Protein AF-A0A1Q7VX82-F1 (afdb_monomer)

Sequence (276 aa):
MFITALGFVLRGDPALYRRLLNSALVEFPVIGDRLRFGELQGNWTVLVVSIAISLWGARGVATAAMTAFNTVWNVPYAQRPGFGPALARSFGLLFTLGLTVIVTGTLSGIGGAGGLGVALRVGALLLSTAINVGLFLLAFRLAIARTIPTRCMVLASVISAVLWQVLLALGTLLVAHQVRHAQELYGIFGVVLGLLAWLQLQAQITVYAMEADVVRARHLWPRSVSPPPLTGADRKAYTGYVEAERRLPPDEQRVAVHFPSEAPGDPSDRTQESGG

Solvent-accessible surface area (backbone atoms only — not comparable to full-atom values): 16050 Å² total; per-residue (Å²): 104,70,73,59,50,51,58,57,65,52,70,79,41,78,71,58,53,56,57,50,49,70,65,53,57,78,78,49,80,85,59,63,81,80,67,76,69,90,71,82,71,82,51,63,65,61,54,51,50,51,50,52,52,50,53,52,54,52,46,50,54,39,52,50,50,25,49,51,50,30,55,70,64,42,52,31,55,49,75,55,71,56,74,66,68,44,49,57,28,30,52,51,31,52,51,40,54,52,47,50,51,52,54,51,51,52,51,58,58,54,72,67,61,82,82,69,55,70,68,58,47,52,50,52,50,52,51,51,51,51,50,45,30,50,47,42,39,49,33,51,58,47,42,37,70,93,87,62,65,72,79,52,44,47,61,27,15,47,52,43,40,52,49,52,52,54,49,53,52,50,52,55,51,46,52,69,68,51,56,79,78,49,61,87,85,45,50,66,65,51,51,53,52,49,51,51,53,50,53,51,53,53,51,52,52,46,50,51,32,42,47,52,26,44,38,62,70,68,52,47,62,71,60,54,93,61,72,79,68,77,34,76,23,40,54,52,51,56,46,38,53,59,54,20,70,36,66,51,51,89,88,78,51,87,83,85,81,84,76,83,83,73,76,96,74,69,75,76,68,72,71,70,79,81,76,126

Mean predicted aligned error: 15.09 Å

Foldseek 3Di:
DVVLVVVVVPVPDPPVVVVCCVPVCVPDVPCVPVPPPPDPPVPVVVVVVVVVVVVVVLLVVLLVLLVLLCVLLLPAQAQDDDDVLSSVLSVVLSVLVVVLCVLVVVLVVVLPPDDDDPVVSVVSVVVSLVVQLVSLLSNVCSSYGPPDDSVLCSQLSNQLSVVVVVLVVVVVVCCVPPQVPPCPPCNPVCVVVVVVVSVVVSSVSSSVSSSVSSCVVVVLDDADPDDPVGDPSNVVVVVSNQNNHDNHDPPPDDDDDDDDDDDPDDPPVVPPPPPD

Nearest PDB structures (foldseek):
  5d18-assembly1_A  TM=4.250E-01  e=1.861E+00  Mycobacterium tuberculosis
  6v1v-assembly1_A  TM=4.256E-01  e=6.320E+00  Bacillus thuringiensis

pLDDT: mean 70.34, std 13.95, range [35.84, 88.19]

Structure (mmCIF, N/CA/C/O backbone):
data_AF-A0A1Q7VX82-F1
#
_entry.id   AF-A0A1Q7VX82-F1
#
loop_
_atom_site.group_PDB
_atom_site.id
_atom_site.type_symbol
_atom_site.label_atom_id
_atom_site.label_alt_id
_atom_site.label_comp_id
_atom_site.label_asym_id
_atom_site.label_entity_id
_atom_site.label_seq_id
_atom_site.pdbx_PDB_ins_code
_atom_site.Cartn_x
_atom_site.Cartn_y
_atom_site.Cartn_z
_atom_site.occupancy
_atom_site.B_iso_or_equiv
_atom_site.auth_seq_id
_atom_site.auth_comp_id
_atom_site.auth_asym_id
_atom_site.auth_atom_id
_atom_site.pdbx_PDB_model_num
ATOM 1 N N . MET A 1 1 ? 10.593 -13.702 -17.880 1.00 47.88 1 MET A N 1
ATOM 2 C CA . MET A 1 1 ? 9.463 -13.161 -18.671 1.00 47.88 1 MET A CA 1
ATOM 3 C C . MET A 1 1 ? 9.882 -12.110 -19.683 1.00 47.88 1 MET A C 1
ATOM 5 O O . MET A 1 1 ? 9.574 -12.321 -20.841 1.00 47.88 1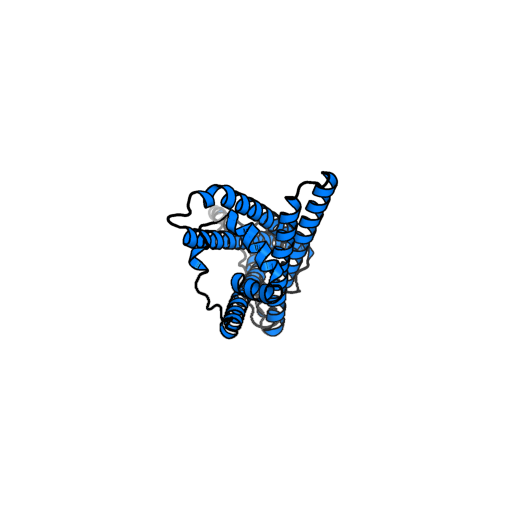 MET A O 1
ATOM 9 N N . PHE A 1 2 ? 10.586 -11.033 -19.310 1.00 35.84 2 PHE A N 1
ATOM 10 C CA . PHE A 1 2 ? 10.937 -9.957 -20.256 1.00 35.84 2 PHE A CA 1
ATOM 11 C C . PHE A 1 2 ? 11.767 -10.447 -21.458 1.00 35.84 2 PHE A C 1
ATOM 13 O O . PHE A 1 2 ? 11.397 -10.183 -22.589 1.00 35.84 2 PHE A O 1
ATOM 20 N N . ILE A 1 3 ? 12.801 -11.269 -21.235 1.00 49.78 3 ILE A N 1
ATOM 21 C CA . ILE A 1 3 ? 13.636 -11.862 -22.305 1.00 49.78 3 ILE A CA 1
ATOM 22 C C . ILE A 1 3 ? 12.820 -12.800 -23.217 1.00 49.78 3 ILE A C 1
ATOM 24 O O . ILE A 1 3 ? 12.994 -12.821 -24.431 1.00 49.78 3 ILE A O 1
ATOM 28 N N . THR A 1 4 ? 11.877 -13.544 -22.637 1.00 47.38 4 THR A N 1
ATOM 29 C CA . THR A 1 4 ? 11.020 -14.501 -23.353 1.00 47.38 4 THR A CA 1
ATOM 30 C C . THR A 1 4 ? 9.904 -13.805 -24.140 1.00 47.38 4 THR A C 1
ATOM 32 O O . THR A 1 4 ? 9.618 -14.192 -25.266 1.00 47.38 4 THR A O 1
ATOM 35 N N . ALA A 1 5 ? 9.302 -12.754 -23.574 1.00 50.25 5 ALA A N 1
ATOM 36 C CA . ALA A 1 5 ? 8.307 -11.910 -24.231 1.00 50.25 5 ALA A CA 1
ATOM 37 C C . ALA A 1 5 ? 8.944 -11.073 -25.349 1.00 50.25 5 ALA A C 1
ATOM 39 O O . ALA A 1 5 ? 8.378 -10.972 -26.433 1.00 50.25 5 ALA A O 1
ATOM 40 N N . LEU A 1 6 ? 10.160 -10.561 -25.125 1.00 47.41 6 LEU A N 1
ATOM 41 C CA . LEU A 1 6 ? 10.954 -9.872 -26.139 1.00 47.41 6 LEU A CA 1
ATOM 42 C C . LEU A 1 6 ? 11.291 -10.812 -27.305 1.00 47.41 6 LEU A C 1
ATOM 44 O O . LEU A 1 6 ? 11.123 -10.429 -28.456 1.00 47.41 6 LEU A O 1
ATOM 48 N N . GLY A 1 7 ? 11.650 -12.071 -27.025 1.00 47.56 7 GLY A N 1
ATOM 49 C CA . GLY A 1 7 ? 11.829 -13.103 -28.052 1.00 47.56 7 GLY A CA 1
ATOM 50 C C . GLY A 1 7 ? 10.546 -13.485 -28.806 1.00 47.56 7 GLY A C 1
ATOM 51 O O . GLY A 1 7 ? 10.623 -13.956 -29.937 1.00 47.56 7 GLY A O 1
ATOM 52 N N . PHE A 1 8 ? 9.367 -13.266 -28.214 1.00 51.69 8 PHE A N 1
ATOM 53 C CA . PHE A 1 8 ? 8.072 -13.560 -28.837 1.00 51.69 8 PHE A CA 1
ATOM 54 C C . PHE A 1 8 ? 7.571 -12.405 -29.717 1.00 51.69 8 PHE A C 1
ATOM 56 O O . PHE A 1 8 ? 7.078 -12.647 -30.813 1.00 51.69 8 PHE A O 1
ATOM 63 N N . VAL A 1 9 ? 7.760 -11.153 -29.285 1.00 51.84 9 VAL A N 1
ATOM 64 C CA . VAL A 1 9 ? 7.411 -9.948 -30.063 1.00 51.84 9 VAL A CA 1
ATOM 65 C C . VAL A 1 9 ? 8.353 -9.761 -31.259 1.00 51.84 9 VAL A C 1
ATOM 67 O O . VAL A 1 9 ? 7.912 -9.371 -32.335 1.00 51.84 9 VAL A O 1
ATOM 70 N N . LEU A 1 10 ? 9.635 -10.120 -31.125 1.00 48.16 10 LEU A N 1
ATOM 71 C CA . LEU A 1 10 ? 10.612 -10.031 -32.219 1.00 48.16 10 LEU A CA 1
ATOM 72 C C . LEU A 1 10 ? 10.486 -11.134 -33.283 1.00 48.16 10 LEU A C 1
ATOM 74 O O . LEU A 1 10 ? 11.132 -11.030 -34.324 1.00 48.16 10 LEU A O 1
ATOM 78 N N . ARG A 1 11 ? 9.660 -12.170 -33.074 1.00 48.62 11 ARG A N 1
ATOM 79 C CA . ARG A 1 11 ? 9.404 -13.195 -34.107 1.00 48.62 11 ARG A CA 1
ATOM 80 C C . ARG A 1 11 ? 8.635 -12.654 -35.319 1.00 48.62 11 ARG A C 1
ATOM 82 O O . ARG A 1 11 ? 8.629 -13.324 -36.345 1.00 48.62 11 ARG A O 1
ATOM 89 N N . GLY A 1 12 ? 8.008 -11.479 -35.206 1.00 51.09 12 GLY A N 1
ATOM 90 C CA . GLY A 1 12 ? 7.179 -10.890 -36.262 1.00 51.09 12 GLY A CA 1
ATOM 91 C C . GLY A 1 12 ? 7.912 -10.032 -37.302 1.00 51.09 12 GLY A C 1
ATOM 92 O O . GLY A 1 12 ? 7.390 -9.897 -38.400 1.00 51.09 12 GLY A O 1
ATOM 93 N N . ASP A 1 13 ? 9.104 -9.487 -37.007 1.00 46.50 13 ASP A N 1
ATOM 94 C CA . ASP A 1 13 ? 9.770 -8.505 -37.887 1.00 46.50 13 ASP A CA 1
ATOM 95 C C . ASP A 1 13 ? 11.309 -8.665 -37.944 1.00 46.50 13 ASP A C 1
ATOM 97 O O . ASP A 1 13 ? 12.053 -8.023 -37.189 1.00 46.50 13 ASP A O 1
ATOM 101 N N . PRO A 1 14 ? 11.847 -9.470 -38.883 1.00 53.97 14 PRO A N 1
ATOM 102 C CA . PRO A 1 14 ? 13.294 -9.673 -39.045 1.00 53.97 14 PRO A CA 1
ATOM 103 C C . PRO A 1 14 ? 14.074 -8.405 -39.460 1.00 53.97 14 PRO A C 1
ATOM 105 O O . PRO A 1 14 ? 15.304 -8.379 -39.365 1.00 53.97 14 PRO A O 1
ATOM 108 N N . ALA A 1 15 ? 13.389 -7.334 -39.882 1.00 49.84 15 ALA A N 1
ATOM 109 C CA . ALA A 1 15 ? 13.993 -6.042 -40.226 1.00 49.84 15 ALA A CA 1
ATOM 110 C C . ALA A 1 15 ? 14.287 -5.149 -38.998 1.00 49.84 15 ALA A C 1
ATOM 112 O O . ALA A 1 15 ? 15.289 -4.427 -38.994 1.00 49.84 15 ALA A O 1
ATOM 113 N N . LEU A 1 16 ? 13.476 -5.230 -37.934 1.00 50.66 16 LEU A N 1
ATOM 114 C CA . LEU A 1 16 ? 13.698 -4.500 -36.675 1.00 50.66 16 LEU A CA 1
ATOM 115 C C . LEU A 1 16 ? 14.860 -5.101 -35.869 1.00 50.66 16 LEU A C 1
ATOM 117 O O . LEU A 1 16 ? 15.640 -4.364 -35.266 1.00 50.66 16 LEU A O 1
ATOM 121 N N . TYR A 1 17 ? 15.048 -6.422 -35.950 1.00 48.06 17 TYR A N 1
ATOM 122 C CA . TYR A 1 17 ? 16.148 -7.138 -35.297 1.00 48.06 17 TYR A CA 1
ATOM 123 C C . TYR A 1 17 ? 17.533 -6.680 -35.786 1.00 48.06 17 TYR A C 1
ATOM 125 O O . TYR A 1 17 ? 18.423 -6.444 -34.973 1.00 48.06 17 TYR A O 1
ATOM 133 N N . ARG A 1 18 ? 17.712 -6.453 -37.098 1.00 48.94 18 ARG A N 1
ATOM 134 C CA . ARG A 1 18 ? 18.994 -5.966 -37.654 1.00 48.94 18 ARG A CA 1
ATOM 135 C C . ARG A 1 18 ? 19.308 -4.519 -37.268 1.00 48.94 18 ARG A C 1
ATOM 137 O O . ARG A 1 18 ? 20.473 -4.189 -37.068 1.00 48.94 18 ARG A O 1
ATOM 144 N N . ARG A 1 19 ? 18.288 -3.661 -37.133 1.00 50.72 19 ARG A N 1
ATOM 145 C CA . ARG A 1 19 ? 18.470 -2.262 -36.698 1.00 50.72 19 ARG A CA 1
ATOM 146 C C . ARG A 1 19 ? 18.778 -2.151 -35.203 1.00 50.72 19 ARG A C 1
ATOM 148 O O . ARG A 1 19 ? 19.588 -1.315 -34.823 1.00 50.72 19 ARG A O 1
ATOM 155 N N . LEU A 1 20 ? 18.200 -3.022 -34.375 1.00 49.19 20 LEU A N 1
ATOM 156 C CA . LEU A 1 20 ? 18.498 -3.096 -32.940 1.00 49.19 20 LEU A CA 1
ATOM 157 C C . LEU A 1 20 ? 19.866 -3.729 -32.653 1.00 49.19 20 LEU A C 1
ATOM 159 O O . LEU A 1 20 ? 20.589 -3.231 -31.794 1.00 49.19 20 LEU A O 1
ATOM 163 N N . LEU A 1 21 ? 20.259 -4.763 -33.403 1.00 51.47 21 LEU A N 1
ATOM 164 C CA . LEU A 1 21 ? 21.584 -5.373 -33.277 1.00 51.47 21 LEU A CA 1
ATOM 165 C C . LEU A 1 21 ? 22.701 -4.381 -33.627 1.00 51.47 21 LEU A C 1
ATOM 167 O O . LEU A 1 21 ? 23.612 -4.208 -32.829 1.00 51.47 21 LEU A O 1
ATOM 171 N N . ASN A 1 22 ? 22.608 -3.662 -34.749 1.00 48.00 22 ASN A N 1
ATOM 172 C CA . ASN A 1 22 ? 23.666 -2.722 -35.141 1.00 48.00 22 ASN A CA 1
ATOM 173 C C . ASN A 1 22 ? 23.768 -1.478 -34.241 1.00 48.00 22 ASN A C 1
ATOM 175 O O . ASN A 1 22 ? 24.826 -0.861 -34.206 1.00 48.00 22 ASN A O 1
ATOM 179 N N . SER A 1 23 ? 22.703 -1.107 -33.519 1.00 44.62 23 SER A N 1
ATOM 180 C CA . SER A 1 23 ? 22.693 0.106 -32.687 1.00 44.62 23 SER A CA 1
ATOM 181 C C . SER A 1 23 ? 22.981 -0.155 -31.205 1.00 44.62 23 SER A C 1
ATOM 183 O O . SER A 1 23 ? 23.480 0.740 -30.536 1.00 44.62 23 SER A O 1
ATOM 185 N N . ALA A 1 24 ? 22.689 -1.353 -30.681 1.00 44.81 24 ALA A N 1
ATOM 186 C CA . ALA A 1 24 ? 22.916 -1.690 -29.270 1.00 44.81 24 ALA A CA 1
ATOM 187 C C . ALA A 1 24 ? 24.214 -2.484 -29.022 1.00 44.81 24 ALA A C 1
ATOM 189 O O . ALA A 1 24 ? 24.750 -2.441 -27.916 1.00 44.81 24 ALA A O 1
ATOM 190 N N . LEU A 1 25 ? 24.750 -3.190 -30.030 1.00 41.66 25 LEU A N 1
ATOM 191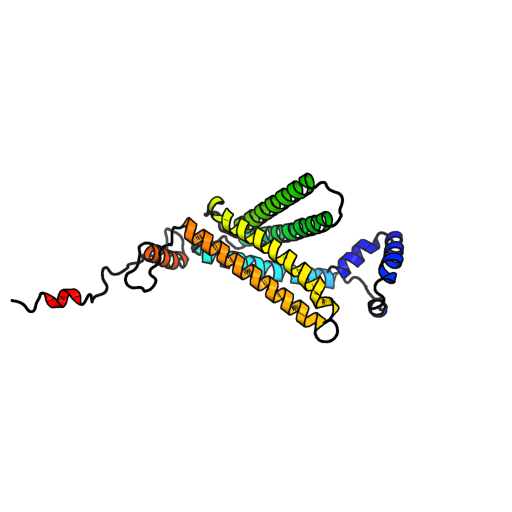 C CA . LEU A 1 25 ? 25.992 -3.972 -29.885 1.00 41.66 25 LEU A CA 1
ATOM 192 C C . LEU A 1 25 ? 27.276 -3.135 -29.948 1.00 41.66 25 LEU A C 1
ATOM 194 O O . LEU A 1 25 ? 28.338 -3.658 -29.625 1.00 41.66 25 LEU A O 1
ATOM 198 N N . VAL A 1 26 ? 27.199 -1.854 -30.317 1.00 49.41 26 VAL A N 1
ATOM 199 C CA . VAL A 1 26 ? 28.363 -0.950 -30.290 1.00 49.41 26 VAL A CA 1
ATOM 200 C C . VAL A 1 26 ? 28.659 -0.455 -28.864 1.00 49.41 26 VAL A C 1
ATOM 202 O O . VAL A 1 26 ? 29.800 -0.124 -28.564 1.00 49.41 26 VAL A O 1
ATOM 205 N N . GLU A 1 27 ? 27.675 -0.473 -27.957 1.00 47.69 27 GLU A N 1
ATOM 206 C CA . GLU A 1 27 ? 27.795 0.181 -26.643 1.00 47.69 27 GLU A CA 1
ATOM 207 C C . GLU A 1 27 ? 28.030 -0.789 -25.465 1.00 47.69 27 GLU A C 1
ATOM 209 O O . GLU A 1 27 ? 28.520 -0.371 -24.420 1.00 47.69 27 GLU A O 1
ATOM 214 N N . PHE A 1 28 ? 27.751 -2.095 -25.608 1.00 40.91 28 PHE A N 1
ATOM 215 C CA . PHE A 1 28 ? 27.927 -3.073 -24.516 1.00 40.91 28 PHE A CA 1
ATOM 216 C C . PHE A 1 28 ? 28.510 -4.431 -24.974 1.00 40.91 28 PHE A C 1
ATOM 218 O O . PHE A 1 28 ? 27.786 -5.427 -25.067 1.00 40.91 28 PHE A O 1
ATOM 225 N N . PRO A 1 29 ? 29.838 -4.525 -25.192 1.00 43.09 29 PRO A N 1
ATOM 226 C CA . PRO A 1 29 ? 30.526 -5.748 -25.633 1.00 43.09 29 PRO A CA 1
ATOM 227 C C . PRO A 1 29 ? 30.645 -6.877 -24.582 1.00 43.09 29 PRO A C 1
ATOM 229 O O . PRO A 1 29 ? 31.218 -7.919 -24.879 1.00 43.09 29 PRO A O 1
ATOM 232 N N . VAL A 1 30 ? 30.085 -6.735 -23.373 1.00 47.94 30 VAL A N 1
ATOM 233 C CA . VAL A 1 30 ? 30.213 -7.739 -22.285 1.00 47.94 30 VAL A CA 1
ATOM 234 C C . VAL A 1 30 ? 29.065 -8.772 -22.264 1.00 47.94 30 VAL A C 1
ATOM 236 O O . VAL A 1 30 ? 29.139 -9.781 -21.566 1.00 47.94 30 VAL A O 1
ATOM 239 N N . ILE A 1 31 ? 28.007 -8.585 -23.063 1.00 45.91 31 ILE A N 1
ATOM 240 C CA . ILE A 1 31 ? 26.825 -9.481 -23.076 1.00 45.91 31 ILE A CA 1
ATOM 241 C C . ILE A 1 31 ? 26.830 -10.445 -24.289 1.00 45.91 31 ILE A C 1
ATOM 243 O O . ILE A 1 31 ? 26.033 -11.384 -24.347 1.00 45.91 31 ILE A O 1
ATOM 247 N N . GLY A 1 32 ? 27.762 -10.277 -25.236 1.00 45.69 32 GLY A N 1
ATOM 248 C CA . GLY A 1 32 ? 27.792 -11.014 -26.509 1.00 45.69 32 GLY A CA 1
ATOM 249 C C . GLY A 1 32 ? 27.983 -12.532 -26.389 1.00 45.69 32 GLY A C 1
ATOM 250 O O . GLY A 1 32 ? 27.344 -13.289 -27.120 1.00 45.69 32 GLY A O 1
ATOM 251 N N . ASP A 1 33 ? 28.782 -13.006 -25.429 1.00 47.06 33 ASP A N 1
ATOM 252 C CA . ASP A 1 33 ? 29.132 -14.435 -25.350 1.00 47.06 33 ASP A CA 1
ATOM 253 C C . ASP A 1 33 ? 28.094 -15.313 -24.634 1.00 47.06 33 ASP A C 1
ATOM 255 O O . ASP A 1 33 ? 28.136 -16.538 -24.735 1.00 47.06 33 ASP A O 1
ATOM 259 N N . ARG A 1 34 ? 27.093 -14.722 -23.967 1.00 42.69 34 ARG A N 1
ATOM 260 C CA . ARG A 1 34 ? 25.995 -15.477 -23.326 1.00 42.69 34 ARG A CA 1
ATOM 261 C C . ARG A 1 34 ? 24.817 -15.753 -24.271 1.00 42.69 34 ARG A C 1
ATOM 263 O O . ARG A 1 34 ? 23.924 -16.515 -23.915 1.00 42.69 34 ARG A O 1
ATOM 270 N N . LEU A 1 35 ? 24.811 -15.153 -25.464 1.00 46.34 35 LEU A N 1
ATOM 271 C CA . LEU A 1 35 ? 23.733 -15.259 -26.459 1.00 46.34 35 LEU A CA 1
ATOM 272 C C . LEU A 1 35 ? 24.012 -16.297 -27.563 1.00 46.34 35 LEU A C 1
ATOM 274 O O . LEU A 1 35 ? 23.165 -16.509 -28.427 1.00 46.34 35 LEU A O 1
ATOM 278 N N . ARG A 1 36 ? 25.170 -16.976 -27.535 1.00 43.03 36 ARG A N 1
ATOM 279 C CA . ARG A 1 36 ? 25.590 -17.964 -28.553 1.00 43.03 36 ARG A CA 1
ATOM 280 C C . ARG A 1 36 ? 25.080 -19.394 -28.322 1.00 43.03 36 ARG A C 1
ATOM 282 O O . ARG A 1 36 ? 25.551 -20.311 -28.985 1.00 43.03 36 ARG A O 1
ATOM 289 N N . PHE A 1 37 ? 24.082 -19.595 -27.461 1.00 45.91 37 PHE A N 1
ATOM 290 C CA . PHE A 1 37 ? 23.370 -20.875 -27.363 1.00 45.91 37 PHE A CA 1
ATOM 291 C C . PHE A 1 37 ? 21.995 -20.760 -28.024 1.00 45.91 37 PHE A C 1
ATOM 293 O O . PHE A 1 37 ? 21.002 -20.346 -27.425 1.00 45.91 37 PHE A O 1
ATOM 300 N N . GLY A 1 38 ? 21.976 -21.095 -29.313 1.00 45.03 38 GLY A N 1
ATOM 301 C CA . GLY A 1 38 ? 20.796 -21.160 -30.164 1.00 45.03 38 GLY A CA 1
ATOM 302 C C . GLY A 1 38 ? 19.894 -22.353 -29.859 1.00 45.03 38 GLY A C 1
ATOM 303 O O . GLY A 1 38 ? 19.731 -23.209 -30.712 1.00 45.03 38 GLY A O 1
ATOM 304 N N . GLU A 1 39 ? 19.258 -22.365 -28.687 1.00 43.12 39 GLU A N 1
ATOM 305 C CA . GLU A 1 39 ? 18.118 -23.240 -28.367 1.00 43.12 39 GLU A CA 1
ATOM 306 C C . GLU A 1 39 ? 17.102 -22.508 -27.470 1.00 43.12 39 GLU A C 1
ATOM 308 O O . GLU A 1 39 ? 16.635 -22.991 -26.444 1.00 43.12 39 GLU A O 1
ATOM 313 N N . LEU A 1 40 ? 16.680 -21.310 -27.881 1.00 46.28 40 LEU A N 1
ATOM 314 C CA . LEU A 1 40 ? 15.423 -20.723 -27.402 1.00 46.28 40 LEU A CA 1
ATOM 315 C C . LEU A 1 40 ? 14.248 -21.336 -28.182 1.00 46.28 40 LEU A C 1
ATOM 317 O O . LEU A 1 40 ? 13.478 -20.643 -28.855 1.00 46.28 40 LEU A O 1
ATOM 321 N N . GLN A 1 41 ? 14.091 -22.660 -28.084 1.00 48.62 41 GLN A N 1
ATOM 322 C CA . GLN A 1 41 ? 12.787 -23.278 -28.292 1.00 48.62 41 GLN A CA 1
ATOM 323 C C . GLN A 1 41 ? 11.884 -22.719 -27.192 1.00 48.62 41 GLN A C 1
ATOM 325 O O . GLN A 1 41 ? 12.000 -23.080 -26.025 1.00 48.62 41 GLN A O 1
ATOM 330 N N . GLY A 1 42 ? 11.054 -21.736 -27.545 1.00 54.84 42 GLY A N 1
ATOM 331 C CA . GLY A 1 42 ? 10.087 -21.116 -26.643 1.00 54.84 42 GLY A CA 1
ATOM 332 C C . GLY A 1 42 ? 9.119 -22.167 -26.112 1.00 54.84 42 GLY A C 1
ATOM 333 O O . GLY A 1 42 ? 8.072 -22.408 -26.706 1.00 54.84 42 GLY A O 1
ATOM 334 N N . ASN A 1 43 ? 9.503 -22.816 -25.018 1.00 66.38 43 ASN A N 1
ATOM 335 C CA . ASN A 1 43 ? 8.741 -23.871 -24.392 1.00 66.38 43 ASN A CA 1
ATOM 336 C C . ASN A 1 43 ? 7.514 -23.237 -23.726 1.00 66.38 43 ASN A C 1
ATOM 338 O O . ASN A 1 43 ? 7.626 -22.570 -22.695 1.00 66.38 43 ASN A O 1
ATOM 342 N N . TRP A 1 44 ? 6.341 -23.429 -24.337 1.00 69.25 44 TRP A N 1
ATOM 343 C CA . TRP A 1 44 ? 5.048 -22.968 -23.821 1.00 69.25 44 TRP A CA 1
ATOM 344 C C . TRP A 1 44 ? 4.847 -23.372 -22.356 1.00 69.25 44 TRP A C 1
ATOM 346 O O . TRP A 1 44 ? 4.311 -22.592 -21.574 1.00 69.25 44 TRP A O 1
ATOM 356 N N . THR A 1 45 ? 5.371 -24.532 -21.944 1.00 72.38 45 THR A N 1
ATOM 357 C CA . THR A 1 45 ? 5.293 -24.977 -20.547 1.00 72.38 45 THR A CA 1
ATOM 358 C C . THR A 1 45 ? 6.067 -24.060 -19.600 1.00 72.38 45 THR A C 1
ATOM 360 O O . THR A 1 45 ? 5.540 -23.707 -18.552 1.00 72.38 45 THR A O 1
ATOM 363 N N . VAL A 1 46 ? 7.250 -23.565 -19.980 1.00 78.06 46 VAL A N 1
ATOM 364 C CA . VAL A 1 46 ? 8.028 -22.614 -19.164 1.00 78.06 46 VAL A CA 1
ATOM 365 C C . VAL A 1 46 ? 7.299 -21.276 -19.046 1.00 78.06 46 VAL A C 1
ATOM 367 O O . VAL A 1 46 ? 7.291 -20.676 -17.969 1.00 78.06 46 VAL A O 1
ATOM 370 N N . LEU A 1 47 ? 6.646 -20.818 -20.120 1.00 76.44 47 LEU A N 1
ATOM 371 C CA . LEU A 1 47 ? 5.830 -19.603 -20.092 1.00 76.44 47 LEU A CA 1
ATOM 372 C C . LEU A 1 47 ? 4.628 -19.775 -19.155 1.00 76.44 47 LEU A C 1
ATOM 374 O O . LEU A 1 47 ? 4.443 -18.955 -18.258 1.00 76.44 47 LEU A O 1
ATOM 378 N N . VAL A 1 48 ? 3.857 -20.853 -19.316 1.00 81.81 48 VAL A N 1
ATOM 379 C CA . VAL A 1 48 ? 2.679 -21.152 -18.488 1.00 81.81 48 VAL A CA 1
ATOM 380 C C . VAL A 1 48 ? 3.062 -21.325 -17.020 1.00 81.81 48 VAL A C 1
ATOM 382 O O . VAL A 1 48 ? 2.422 -20.733 -16.156 1.00 81.81 48 VAL A O 1
ATOM 385 N N . VAL A 1 49 ? 4.133 -22.064 -16.724 1.00 82.19 49 VAL A N 1
ATOM 386 C CA . VAL A 1 49 ? 4.620 -22.272 -15.352 1.00 82.19 49 VAL A CA 1
ATOM 387 C C . VAL A 1 49 ? 5.092 -20.955 -14.737 1.00 82.19 49 VAL A C 1
ATOM 389 O O . VAL A 1 49 ? 4.732 -20.648 -13.603 1.00 82.19 49 VAL A O 1
ATOM 392 N N . SER A 1 50 ? 5.816 -20.118 -15.486 1.00 75.56 50 SER A N 1
ATOM 393 C CA . SER A 1 50 ? 6.235 -18.794 -15.002 1.00 75.56 50 SER A CA 1
ATOM 394 C C . SER A 1 50 ? 5.043 -17.870 -14.743 1.00 75.56 50 SER A C 1
ATOM 396 O O . SER A 1 50 ? 5.041 -17.136 -13.756 1.00 75.56 50 SER A O 1
ATOM 398 N N . ILE A 1 51 ? 4.026 -17.903 -15.614 1.00 82.06 51 ILE A N 1
ATOM 399 C CA . ILE A 1 51 ? 2.766 -17.167 -15.442 1.00 82.06 51 ILE A CA 1
ATOM 400 C C . ILE A 1 51 ? 2.067 -17.651 -14.172 1.00 82.06 51 ILE A C 1
ATOM 402 O O . ILE A 1 51 ? 1.753 -16.832 -13.313 1.00 82.06 51 ILE A O 1
ATOM 406 N N . ALA A 1 52 ? 1.901 -18.963 -14.002 1.00 82.56 52 ALA A N 1
ATOM 407 C CA . ALA A 1 52 ? 1.238 -19.549 -12.843 1.00 82.56 52 ALA A CA 1
ATOM 408 C C . ALA A 1 52 ? 1.948 -19.206 -11.524 1.00 82.56 52 ALA A C 1
ATOM 410 O O . ALA A 1 52 ? 1.297 -18.749 -10.586 1.00 82.56 52 ALA A O 1
ATOM 411 N N . ILE A 1 53 ? 3.276 -19.349 -11.462 1.00 83.50 53 ILE A N 1
ATOM 412 C CA . ILE A 1 53 ? 4.078 -19.002 -10.278 1.00 83.50 53 ILE A CA 1
ATOM 413 C C . ILE A 1 53 ? 3.974 -17.503 -9.974 1.00 83.50 53 ILE A C 1
ATOM 415 O O . ILE A 1 53 ? 3.777 -17.117 -8.822 1.00 83.50 53 ILE A O 1
ATOM 419 N N . SER A 1 54 ? 4.063 -16.651 -11.000 1.00 79.38 54 SER A N 1
ATOM 420 C CA . SER A 1 54 ? 3.962 -15.200 -10.834 1.00 79.38 54 SER A CA 1
ATOM 421 C C . SER A 1 54 ? 2.583 -14.787 -10.322 1.00 79.38 54 SER A C 1
ATOM 423 O O . SER A 1 54 ? 2.497 -14.030 -9.359 1.00 79.38 54 SER A O 1
ATOM 425 N N . LEU A 1 55 ? 1.512 -15.336 -10.898 1.00 78.19 55 LEU A N 1
ATOM 426 C CA . LEU A 1 55 ? 0.137 -15.121 -10.444 1.00 78.19 55 LEU A CA 1
ATOM 427 C C . LEU A 1 55 ? -0.077 -15.605 -9.014 1.00 78.19 55 LEU A C 1
ATOM 429 O O . LEU A 1 55 ? -0.742 -14.926 -8.233 1.00 78.19 55 LEU A O 1
ATOM 433 N N . TRP A 1 56 ? 0.493 -16.755 -8.661 1.00 78.94 56 TRP A N 1
ATOM 434 C CA . TRP A 1 56 ? 0.369 -17.314 -7.322 1.00 78.94 56 TRP A CA 1
ATOM 435 C C . TRP A 1 56 ? 1.059 -16.434 -6.272 1.00 78.94 56 TRP A C 1
ATOM 437 O O . TRP A 1 56 ? 0.430 -16.063 -5.278 1.00 78.94 56 TRP A O 1
ATOM 447 N N . GLY A 1 57 ? 2.297 -16.003 -6.529 1.00 78.75 57 GLY A N 1
ATOM 448 C CA . GLY A 1 57 ? 3.018 -15.084 -5.643 1.00 78.75 57 GLY A CA 1
ATOM 449 C C . GLY A 1 57 ? 2.340 -13.715 -5.543 1.00 78.75 57 GLY A C 1
ATOM 450 O O . GLY A 1 57 ? 2.107 -13.206 -4.446 1.00 78.75 57 GLY A O 1
ATOM 451 N N . ALA A 1 58 ? 1.938 -13.150 -6.682 1.00 75.06 58 ALA A N 1
ATOM 452 C CA . ALA A 1 58 ? 1.254 -11.864 -6.762 1.00 75.06 58 ALA A CA 1
ATOM 453 C C . ALA A 1 58 ? -0.072 -11.867 -5.986 1.00 75.06 58 ALA A C 1
ATOM 455 O O . ALA A 1 58 ? -0.379 -10.929 -5.244 1.00 75.06 58 ALA A O 1
ATOM 456 N N . ARG A 1 59 ? -0.838 -12.959 -6.098 1.00 75.88 59 ARG A N 1
ATOM 457 C CA . ARG A 1 59 ? -2.065 -13.162 -5.328 1.00 75.88 59 ARG A CA 1
ATOM 458 C C . ARG A 1 59 ? -1.779 -13.178 -3.826 1.00 75.88 59 ARG A C 1
ATOM 460 O O . ARG A 1 59 ? -2.505 -12.513 -3.091 1.00 75.88 59 ARG A O 1
ATOM 467 N N . GLY A 1 60 ? -0.742 -13.893 -3.386 1.00 77.38 60 GLY A N 1
ATOM 468 C CA . GLY A 1 60 ? -0.341 -13.955 -1.977 1.00 77.38 60 GLY A CA 1
ATOM 469 C C . GLY A 1 60 ? -0.060 -12.571 -1.387 1.00 77.38 60 GLY A C 1
ATOM 470 O O . GLY A 1 60 ? -0.632 -12.209 -0.356 1.00 77.38 60 GLY A O 1
ATOM 471 N N . VAL A 1 61 ? 0.728 -11.755 -2.095 1.00 74.62 61 VAL A N 1
ATOM 472 C CA . VAL A 1 61 ? 1.057 -10.376 -1.686 1.00 74.62 61 VAL A CA 1
ATOM 473 C C . VAL A 1 61 ? -0.197 -9.509 -1.581 1.00 74.62 61 VAL A C 1
ATOM 475 O O . VAL A 1 61 ? -0.396 -8.831 -0.574 1.00 74.62 61 VAL A O 1
ATOM 478 N N . ALA A 1 62 ? -1.085 -9.566 -2.576 1.00 72.12 62 ALA A N 1
ATOM 479 C CA . ALA A 1 62 ? -2.323 -8.793 -2.557 1.00 72.12 62 ALA A CA 1
ATOM 480 C C . ALA A 1 62 ? -3.238 -9.198 -1.387 1.00 72.12 62 ALA A C 1
ATOM 482 O O . ALA A 1 62 ? -3.792 -8.334 -0.708 1.00 72.12 62 ALA A O 1
ATOM 483 N N . THR A 1 63 ? -3.363 -10.500 -1.102 1.00 72.00 63 THR A N 1
ATOM 484 C CA . THR A 1 63 ? -4.151 -10.981 0.044 1.00 72.00 63 THR A CA 1
ATOM 485 C C . THR A 1 63 ? -3.537 -10.594 1.387 1.00 72.00 63 THR A C 1
ATOM 487 O O . THR A 1 63 ? -4.272 -10.230 2.307 1.00 72.00 63 THR A O 1
ATOM 490 N N . ALA A 1 64 ? -2.207 -10.611 1.501 1.00 77.19 64 ALA A N 1
ATOM 491 C CA . ALA A 1 64 ? -1.505 -10.165 2.699 1.00 77.19 64 ALA A CA 1
ATOM 492 C C . ALA A 1 64 ? -1.711 -8.661 2.935 1.00 77.19 64 ALA A C 1
ATOM 494 O O . ALA A 1 64 ? -2.084 -8.268 4.037 1.00 77.19 64 ALA A O 1
ATOM 495 N N . ALA A 1 65 ? -1.583 -7.835 1.890 1.00 74.31 65 ALA A N 1
ATOM 496 C CA . ALA A 1 65 ? -1.822 -6.394 1.967 1.00 74.31 65 ALA A CA 1
ATOM 497 C C . ALA A 1 65 ? -3.264 -6.070 2.392 1.00 74.31 65 ALA A C 1
ATOM 499 O O . ALA A 1 65 ? -3.485 -5.276 3.304 1.00 74.31 65 ALA A O 1
ATOM 500 N N . MET A 1 66 ? -4.254 -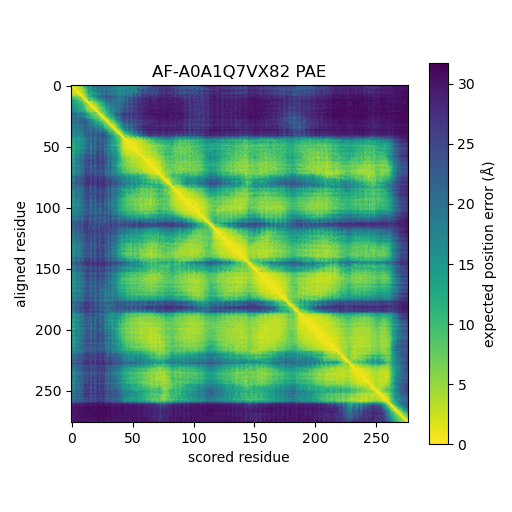6.742 1.798 1.00 74.25 66 MET A N 1
ATOM 501 C CA . MET A 1 66 ? -5.660 -6.603 2.201 1.00 74.25 66 MET A CA 1
ATOM 502 C C . MET A 1 66 ? -5.883 -6.995 3.657 1.00 74.25 66 MET A C 1
ATOM 504 O O . MET A 1 66 ? -6.631 -6.333 4.373 1.00 74.25 66 MET A O 1
ATOM 508 N N . THR A 1 67 ? -5.250 -8.077 4.105 1.00 74.94 67 THR A N 1
ATOM 509 C CA . THR A 1 67 ? -5.373 -8.540 5.489 1.00 74.94 67 THR A CA 1
ATOM 510 C C . THR A 1 67 ? -4.767 -7.519 6.444 1.00 74.94 67 THR A C 1
ATOM 512 O O . THR A 1 67 ? -5.436 -7.129 7.396 1.00 74.94 67 THR A O 1
ATOM 515 N N . ALA A 1 68 ? -3.567 -7.015 6.147 1.00 77.69 68 ALA A N 1
ATOM 516 C CA . ALA A 1 68 ? -2.900 -5.984 6.936 1.00 77.69 68 ALA A CA 1
ATOM 517 C C . ALA A 1 68 ? -3.759 -4.718 7.059 1.00 77.69 68 ALA A C 1
ATOM 519 O O . ALA A 1 68 ? -4.011 -4.251 8.165 1.00 77.69 68 ALA A O 1
ATOM 520 N N . PHE A 1 69 ? -4.295 -4.206 5.950 1.00 77.25 69 PHE A N 1
ATOM 521 C CA . PHE A 1 69 ? -5.117 -2.996 5.973 1.00 77.25 69 PHE A CA 1
ATOM 522 C C . PHE A 1 69 ? -6.446 -3.180 6.710 1.00 77.25 69 PHE A C 1
ATOM 524 O O . PHE A 1 69 ? -6.868 -2.289 7.445 1.00 77.25 69 PHE A O 1
ATOM 531 N N . ASN A 1 70 ? -7.097 -4.339 6.572 1.00 76.75 70 ASN A N 1
ATOM 532 C CA . ASN A 1 70 ? -8.311 -4.631 7.338 1.00 76.75 70 ASN A CA 1
ATOM 533 C C . ASN A 1 70 ? -8.023 -4.799 8.837 1.00 76.75 70 ASN A C 1
ATOM 535 O O . ASN A 1 70 ? -8.866 -4.433 9.655 1.00 76.75 70 ASN A O 1
ATOM 539 N N . THR A 1 71 ? -6.842 -5.304 9.203 1.00 76.38 71 THR A N 1
ATOM 540 C CA . THR A 1 71 ? -6.389 -5.367 10.598 1.00 76.38 71 THR A CA 1
ATOM 541 C C . THR A 1 71 ? -6.097 -3.974 11.154 1.00 76.38 71 THR A C 1
ATOM 543 O O . THR A 1 71 ? -6.593 -3.654 12.225 1.00 76.38 71 THR A O 1
ATOM 546 N N . VAL A 1 72 ? -5.402 -3.104 10.411 1.00 78.94 72 VAL A N 1
ATOM 547 C CA . VAL A 1 72 ? -5.156 -1.701 10.812 1.00 78.94 72 VAL A CA 1
ATOM 548 C C . VAL A 1 72 ? -6.471 -0.944 11.034 1.00 78.94 72 VAL A C 1
ATOM 550 O O . VAL A 1 72 ? -6.602 -0.156 11.969 1.00 78.94 72 VAL A O 1
ATOM 553 N N . TRP A 1 73 ? -7.488 -1.229 10.220 1.00 76.25 73 TRP A N 1
ATOM 554 C CA . TRP A 1 73 ? -8.828 -0.667 10.381 1.00 76.25 73 TRP A CA 1
ATOM 555 C C . TRP A 1 73 ? -9.710 -1.395 11.407 1.00 76.25 73 TRP A C 1
ATOM 557 O O . TRP A 1 73 ? -10.879 -1.027 11.548 1.00 76.25 73 TRP A O 1
ATOM 567 N N . ASN A 1 74 ? -9.198 -2.392 12.138 1.00 75.12 74 ASN A N 1
ATOM 568 C CA . ASN A 1 74 ? -9.960 -3.192 13.104 1.00 75.12 74 ASN A CA 1
ATOM 569 C C . ASN A 1 74 ? -11.301 -3.685 12.525 1.00 75.12 74 ASN A C 1
ATOM 571 O O . ASN A 1 74 ? -12.344 -3.588 13.170 1.00 75.12 74 ASN A O 1
ATOM 575 N N . VAL A 1 75 ? -11.305 -4.125 11.261 1.00 72.88 75 VAL A N 1
ATOM 576 C CA . VAL A 1 75 ? -12.523 -4.608 10.599 1.00 72.88 75 VAL A CA 1
ATOM 577 C C . VAL A 1 75 ? -12.833 -6.018 11.117 1.00 72.88 75 VAL A C 1
ATOM 579 O O . VAL A 1 75 ? -11.986 -6.907 10.931 1.00 72.88 75 VAL A O 1
ATOM 582 N N . PRO A 1 76 ? -14.028 -6.251 11.705 1.00 70.19 76 PRO A N 1
ATOM 583 C CA . PRO A 1 76 ? -14.417 -7.560 12.221 1.00 70.19 76 PRO A CA 1
ATOM 584 C C . PRO A 1 76 ? -14.301 -8.648 11.156 1.00 70.19 76 PRO A C 1
ATOM 586 O O . PRO A 1 76 ? -14.688 -8.432 10.001 1.00 70.19 76 PRO A O 1
ATOM 589 N N . TYR A 1 77 ? -13.812 -9.832 11.536 1.00 66.38 77 TYR A N 1
ATOM 590 C CA . TYR A 1 77 ? -13.671 -10.964 10.612 1.00 66.38 77 TYR A CA 1
ATOM 591 C C . TYR A 1 77 ? -14.995 -11.323 9.923 1.00 66.38 77 TYR A C 1
ATOM 593 O O . TYR A 1 77 ? -14.988 -11.638 8.735 1.00 66.38 77 TYR A O 1
ATOM 601 N N . ALA A 1 78 ? -16.124 -11.165 10.622 1.00 60.59 78 ALA A N 1
ATOM 602 C CA . ALA A 1 78 ? -17.468 -11.408 10.094 1.00 60.59 78 ALA A CA 1
ATOM 603 C C . ALA A 1 78 ? -17.852 -10.533 8.879 1.00 60.59 78 ALA A C 1
ATOM 605 O O . ALA A 1 78 ? -18.698 -10.926 8.083 1.00 60.59 78 ALA A O 1
ATOM 606 N N . GLN A 1 79 ? -17.246 -9.349 8.715 1.00 63.22 79 GLN A N 1
ATOM 607 C CA . GLN A 1 79 ? -17.541 -8.427 7.605 1.00 63.22 79 GLN A CA 1
ATOM 608 C C . GLN A 1 79 ? -16.540 -8.545 6.446 1.00 63.22 79 GLN A C 1
ATOM 610 O O . GLN A 1 79 ? -16.648 -7.825 5.446 1.00 63.22 79 GLN A O 1
ATOM 615 N N . ARG A 1 80 ? -15.542 -9.433 6.560 1.00 65.56 80 ARG A N 1
ATOM 616 C CA . ARG A 1 80 ? -14.536 -9.617 5.513 1.00 65.56 80 ARG A CA 1
ATOM 617 C C . ARG A 1 80 ? -15.166 -10.352 4.321 1.00 65.56 80 ARG A C 1
ATOM 619 O O . ARG A 1 80 ? -15.866 -11.345 4.506 1.00 65.56 80 ARG A O 1
ATOM 626 N N . PRO A 1 81 ? -14.954 -9.870 3.083 1.00 58.94 81 PRO A N 1
ATOM 627 C CA . PRO A 1 81 ? -15.547 -10.482 1.899 1.00 58.94 81 PRO A CA 1
ATOM 628 C C . PRO A 1 81 ? -15.077 -11.933 1.732 1.00 58.94 81 PRO A C 1
ATOM 630 O O . PRO A 1 81 ? -13.900 -12.228 1.926 1.00 58.94 81 PRO A O 1
ATOM 633 N N . GLY A 1 82 ? -15.990 -12.820 1.324 1.00 62.97 82 GLY A N 1
ATOM 634 C CA . GLY A 1 82 ? -15.676 -14.221 1.032 1.00 62.97 82 GLY A CA 1
ATOM 635 C C . GLY A 1 82 ? -14.669 -14.409 -0.115 1.00 62.97 82 GLY A C 1
ATOM 636 O O . GLY A 1 82 ? -14.250 -13.458 -0.780 1.00 62.97 82 GLY A O 1
ATOM 637 N N . PHE A 1 83 ? -14.304 -15.665 -0.386 1.00 56.81 83 PHE A N 1
ATOM 638 C CA . PHE A 1 83 ? -13.191 -16.032 -1.276 1.00 56.81 83 PHE A CA 1
ATOM 639 C C . PHE A 1 83 ? -13.263 -15.423 -2.691 1.00 56.81 83 PHE A C 1
ATOM 641 O O . PHE A 1 83 ? -12.267 -14.903 -3.191 1.00 56.81 83 PHE A O 1
ATOM 648 N N . GLY A 1 84 ? -14.437 -15.437 -3.332 1.00 65.75 84 GLY A N 1
ATOM 649 C CA . GLY A 1 84 ? -14.638 -14.901 -4.687 1.00 65.75 84 GLY A CA 1
ATOM 650 C C . GLY A 1 84 ? -14.413 -13.385 -4.806 1.00 65.75 84 GLY A C 1
ATOM 651 O O . GLY A 1 84 ? -13.537 -12.951 -5.557 1.00 65.75 84 GLY A O 1
ATOM 652 N N . PRO A 1 85 ? -15.147 -12.543 -4.056 1.00 67.88 85 PRO A N 1
ATOM 653 C CA . PRO A 1 85 ? -14.953 -11.095 -4.100 1.00 67.88 85 PRO A CA 1
ATOM 654 C C . PRO A 1 85 ? -13.612 -10.633 -3.507 1.00 67.88 85 PRO A C 1
ATOM 656 O O . PRO A 1 85 ? -13.173 -9.527 -3.825 1.00 67.88 85 PRO A O 1
ATOM 659 N N . ALA A 1 86 ? -12.944 -11.435 -2.671 1.00 64.94 86 ALA A N 1
ATOM 660 C CA . ALA A 1 86 ? -11.550 -11.197 -2.288 1.00 64.94 86 ALA A CA 1
ATOM 661 C C . ALA A 1 86 ? -10.589 -11.435 -3.468 1.00 64.94 86 ALA A C 1
ATOM 663 O O . ALA A 1 86 ? -9.658 -10.659 -3.676 1.00 64.94 86 ALA A O 1
ATOM 664 N N . LEU A 1 87 ? -10.857 -12.454 -4.291 1.00 67.06 87 LEU A N 1
ATOM 665 C CA . LEU A 1 87 ? -10.063 -12.766 -5.476 1.00 67.06 87 LEU A CA 1
ATOM 666 C C . LEU A 1 87 ? -10.201 -11.708 -6.579 1.00 67.06 87 LEU A C 1
ATOM 668 O O . LEU A 1 87 ? -9.204 -11.248 -7.121 1.00 67.06 87 LEU A O 1
ATOM 672 N N . ALA A 1 88 ? -11.417 -11.257 -6.886 1.00 71.75 88 ALA A N 1
ATOM 673 C CA . ALA A 1 88 ? -11.614 -10.190 -7.873 1.00 71.75 88 ALA A CA 1
ATOM 674 C C . ALA A 1 88 ? -10.913 -8.885 -7.454 1.00 71.75 88 ALA A C 1
ATOM 676 O O . ALA A 1 88 ? -10.301 -8.197 -8.272 1.00 71.75 88 ALA A O 1
ATOM 677 N N . ARG A 1 89 ? -10.951 -8.563 -6.155 1.00 73.88 89 ARG A N 1
ATOM 678 C CA . ARG A 1 89 ? -10.244 -7.398 -5.616 1.00 73.88 89 ARG A CA 1
ATOM 679 C C . ARG A 1 89 ? -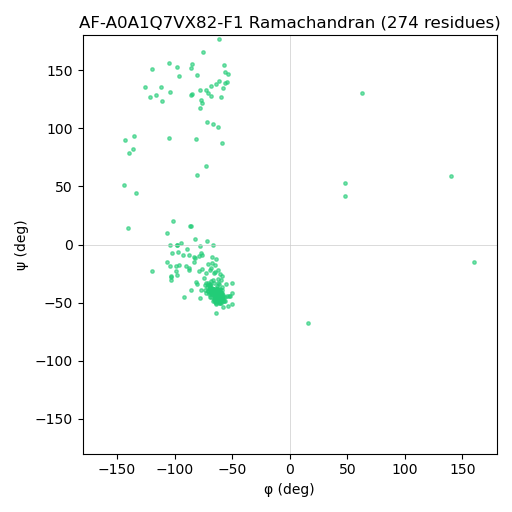8.732 -7.552 -5.693 1.00 73.88 89 ARG A C 1
ATOM 681 O O . ARG A 1 89 ? -8.067 -6.559 -5.965 1.00 73.88 89 ARG A O 1
ATOM 688 N N . SER A 1 90 ? -8.174 -8.742 -5.449 1.00 69.38 90 SER A N 1
ATOM 689 C CA . SER A 1 90 ? -6.717 -8.931 -5.482 1.00 69.38 90 SER A CA 1
ATOM 690 C C . SER A 1 90 ? -6.170 -8.738 -6.892 1.00 69.38 90 SER A C 1
ATOM 692 O O . SER A 1 90 ? -5.161 -8.056 -7.065 1.00 69.38 90 SER A O 1
ATOM 694 N N . PHE A 1 91 ? -6.899 -9.212 -7.903 1.00 75.00 91 PHE A N 1
ATOM 695 C CA . PHE A 1 91 ? -6.619 -8.897 -9.302 1.00 75.00 91 PHE A CA 1
ATOM 696 C C . PHE A 1 91 ? -6.737 -7.405 -9.611 1.00 75.00 91 PHE A C 1
ATOM 698 O O . PHE A 1 91 ? -5.844 -6.849 -10.244 1.00 75.00 91 PHE A O 1
ATOM 705 N N . GLY A 1 92 ? -7.790 -6.735 -9.131 1.00 76.88 92 GLY A N 1
ATOM 706 C CA . GLY A 1 92 ? -7.937 -5.288 -9.306 1.00 76.88 92 GLY A CA 1
ATOM 707 C C . GLY A 1 92 ? -6.802 -4.490 -8.653 1.00 76.88 92 GLY A C 1
ATOM 708 O O . GLY A 1 92 ? -6.297 -3.540 -9.247 1.00 76.88 92 GLY A O 1
ATOM 709 N N . LEU A 1 93 ? -6.341 -4.905 -7.470 1.00 76.88 93 LEU A N 1
ATOM 710 C CA . LEU A 1 93 ? -5.201 -4.301 -6.779 1.00 76.88 93 LEU A CA 1
ATOM 711 C C . LEU A 1 93 ? -3.907 -4.471 -7.584 1.00 76.88 93 LEU A C 1
ATOM 713 O O . LEU A 1 93 ? -3.192 -3.500 -7.811 1.00 76.88 93 LEU A O 1
ATOM 717 N N . LEU A 1 94 ? -3.640 -5.689 -8.056 1.00 78.12 94 LEU A N 1
ATOM 718 C CA . LEU A 1 94 ? -2.478 -6.003 -8.887 1.00 78.12 94 LEU A CA 1
ATOM 719 C C . LEU A 1 94 ? -2.477 -5.213 -10.192 1.00 78.12 94 LEU A C 1
ATOM 721 O O . LEU A 1 94 ? -1.452 -4.649 -10.567 1.00 78.12 94 LEU A O 1
ATOM 725 N N . PHE A 1 95 ? -3.632 -5.132 -10.851 1.00 80.00 95 PHE A N 1
ATOM 726 C CA . PHE A 1 95 ? -3.803 -4.341 -12.062 1.00 80.00 95 PHE A CA 1
ATOM 727 C C . PHE A 1 95 ? -3.525 -2.860 -11.803 1.00 80.00 95 PHE A C 1
ATOM 729 O O . PHE A 1 95 ? -2.797 -2.228 -12.562 1.00 80.00 95 PHE A O 1
ATOM 736 N N . THR A 1 96 ? -4.043 -2.323 -10.697 1.00 81.81 96 THR A N 1
ATOM 737 C CA . THR A 1 96 ? -3.828 -0.922 -10.319 1.00 81.81 96 THR A CA 1
ATOM 738 C C . THR A 1 96 ? -2.355 -0.653 -10.029 1.00 81.81 96 THR A C 1
ATOM 740 O O . THR A 1 96 ? -1.796 0.281 -10.584 1.00 81.81 96 THR A O 1
ATOM 743 N N . LEU A 1 97 ? -1.686 -1.497 -9.239 1.00 80.19 97 LEU A N 1
ATOM 744 C CA . LEU A 1 97 ? -0.255 -1.350 -8.955 1.00 80.19 97 LEU A CA 1
ATOM 745 C C . LEU A 1 97 ? 0.598 -1.443 -10.228 1.00 80.19 97 LEU A C 1
ATOM 747 O O . LEU A 1 97 ? 1.500 -0.631 -10.425 1.00 80.19 97 LEU A O 1
ATOM 751 N N . GLY A 1 98 ? 0.289 -2.393 -11.115 1.00 80.31 98 GLY A N 1
ATOM 752 C CA . GLY A 1 98 ? 0.950 -2.511 -12.415 1.00 80.31 98 GLY A CA 1
ATOM 753 C C . GLY A 1 98 ? 0.756 -1.261 -13.274 1.00 80.31 98 GLY A C 1
ATOM 754 O O . GLY A 1 98 ? 1.718 -0.749 -13.849 1.00 80.31 98 GLY A O 1
ATOM 755 N N . LEU A 1 99 ? -0.464 -0.720 -13.300 1.00 83.25 99 LEU A N 1
ATOM 756 C CA . LEU A 1 99 ? -0.774 0.526 -13.992 1.00 83.25 99 LEU A CA 1
ATOM 757 C C . LEU A 1 99 ? 0.000 1.711 -13.394 1.00 83.25 99 LEU A C 1
ATOM 759 O O . LEU A 1 99 ? 0.543 2.501 -14.162 1.00 83.25 99 LEU A O 1
ATOM 763 N N . THR A 1 100 ? 0.148 1.802 -12.066 1.00 81.19 100 THR A N 1
ATOM 764 C CA . THR A 1 100 ? 0.964 2.845 -11.410 1.00 81.19 100 THR A CA 1
ATOM 765 C C . THR A 1 100 ? 2.404 2.808 -11.898 1.00 81.19 100 THR A C 1
ATOM 767 O O . THR A 1 100 ? 2.969 3.851 -12.225 1.00 81.19 100 THR A O 1
ATOM 770 N N . VAL A 1 101 ? 3.003 1.618 -11.986 1.00 79.94 101 VAL A N 1
ATOM 771 C CA . VAL A 1 101 ? 4.389 1.456 -12.447 1.00 79.94 101 VAL A CA 1
ATOM 772 C C . VAL A 1 101 ? 4.532 1.864 -13.912 1.00 79.94 101 VAL A C 1
ATOM 774 O O . VAL A 1 101 ? 5.472 2.581 -14.248 1.00 79.94 101 VAL A O 1
ATOM 777 N N . ILE A 1 102 ? 3.595 1.466 -14.778 1.00 80.94 102 ILE A N 1
ATOM 778 C CA . ILE A 1 102 ? 3.615 1.819 -16.207 1.00 80.94 102 ILE A CA 1
ATOM 779 C C . ILE A 1 102 ? 3.453 3.331 -16.398 1.00 80.94 102 ILE A C 1
ATOM 781 O O . ILE A 1 102 ? 4.244 3.956 -17.107 1.00 80.94 102 ILE A O 1
ATOM 785 N N . VAL A 1 103 ? 2.456 3.933 -15.747 1.00 80.06 103 VAL A N 1
ATOM 786 C CA . VAL A 1 103 ? 2.202 5.379 -15.810 1.00 80.06 103 VAL A CA 1
ATOM 787 C C . VAL A 1 103 ? 3.408 6.141 -15.268 1.00 80.06 103 VAL A C 1
ATOM 789 O O . VAL A 1 103 ? 3.932 7.027 -15.935 1.00 80.06 103 VAL A O 1
ATOM 792 N N . THR A 1 104 ? 3.934 5.759 -14.106 1.00 75.06 104 THR A N 1
ATOM 793 C CA . THR A 1 104 ? 5.090 6.464 -13.540 1.00 75.06 104 THR A CA 1
ATOM 794 C C . THR A 1 104 ? 6.341 6.292 -14.404 1.00 75.06 104 THR A C 1
ATOM 796 O O . THR A 1 104 ? 7.065 7.258 -14.631 1.00 75.06 104 THR A O 1
ATOM 799 N N . GLY A 1 105 ? 6.595 5.089 -14.923 1.00 75.12 105 GLY A N 1
ATOM 800 C CA . GLY A 1 105 ? 7.752 4.812 -15.776 1.00 75.12 105 GLY A CA 1
ATOM 801 C C . GLY A 1 105 ? 7.718 5.600 -17.086 1.00 75.12 105 GLY A C 1
ATOM 802 O O . GLY A 1 105 ? 8.724 6.193 -17.475 1.00 75.12 105 GLY A O 1
ATOM 803 N N . THR A 1 106 ? 6.552 5.670 -17.734 1.00 75.75 106 THR A N 1
ATOM 804 C CA . THR A 1 106 ? 6.367 6.456 -18.966 1.00 75.75 106 THR A CA 1
ATOM 805 C C . THR A 1 106 ? 6.542 7.951 -18.718 1.00 75.75 106 THR A C 1
ATOM 807 O O . THR A 1 106 ? 7.250 8.616 -19.475 1.00 75.75 106 THR A O 1
ATOM 810 N N . LEU A 1 107 ? 5.985 8.483 -17.627 1.00 70.12 107 LEU A N 1
ATOM 811 C CA . LEU A 1 107 ? 6.107 9.905 -17.310 1.00 70.12 107 LEU A CA 1
ATOM 812 C C . LEU A 1 107 ? 7.533 10.305 -16.906 1.00 70.12 107 LEU A C 1
ATOM 814 O O . LEU A 1 107 ? 8.001 11.369 -17.317 1.00 70.12 107 LEU A O 1
ATOM 818 N N . SER A 1 108 ? 8.256 9.443 -16.187 1.00 66.25 108 SER A N 1
ATOM 819 C CA . SER A 1 108 ? 9.679 9.652 -15.887 1.00 66.25 108 SER A CA 1
ATOM 820 C C . SER A 1 108 ? 10.546 9.658 -17.151 1.00 66.25 108 SER A C 1
ATOM 822 O O . SER A 1 108 ? 11.463 10.471 -17.253 1.00 66.25 108 SER A O 1
ATOM 824 N N . GLY A 1 109 ? 10.241 8.805 -18.137 1.00 62.56 109 GLY A N 1
ATOM 825 C CA . GLY A 1 109 ? 10.959 8.763 -19.417 1.00 62.56 109 GLY A CA 1
ATOM 826 C C . GLY A 1 109 ? 10.745 10.013 -20.276 1.00 62.56 109 GLY A C 1
ATOM 827 O O . GLY A 1 109 ? 11.695 10.544 -20.847 1.00 62.56 109 GLY A O 1
ATOM 828 N N . ILE A 1 110 ? 9.514 10.534 -20.321 1.00 63.16 110 ILE A N 1
ATOM 829 C CA . ILE A 1 110 ? 9.170 11.740 -21.094 1.00 63.16 110 ILE A CA 1
ATOM 830 C C . ILE A 1 110 ? 9.757 13.004 -20.446 1.00 63.16 110 ILE A C 1
ATOM 832 O O . ILE A 1 110 ? 10.234 13.894 -21.146 1.00 63.16 110 ILE A O 1
ATOM 836 N N . GLY A 1 111 ? 9.788 13.083 -19.111 1.00 58.38 111 GLY A N 1
ATOM 837 C CA . GLY A 1 111 ? 10.324 14.238 -18.382 1.00 58.38 111 GLY A CA 1
ATOM 838 C C . GLY A 1 111 ? 11.829 14.491 -18.570 1.00 58.38 111 GLY A C 1
ATOM 839 O O . GLY A 1 111 ? 12.287 15.600 -18.275 1.00 58.38 111 GLY A O 1
ATOM 840 N N . GLY A 1 112 ? 12.583 13.493 -19.047 1.00 56.00 112 GLY A N 1
ATOM 841 C CA . GLY A 1 112 ? 14.012 13.588 -19.371 1.00 56.00 112 GLY A CA 1
ATOM 842 C C . GLY A 1 112 ? 14.313 14.070 -20.796 1.00 56.00 112 GLY A C 1
ATOM 843 O O . GLY A 1 112 ? 15.404 14.581 -21.042 1.00 56.00 112 GLY A O 1
ATOM 844 N N . ALA A 1 113 ? 13.351 13.975 -21.721 1.00 55.38 113 ALA A N 1
ATOM 845 C CA . ALA A 1 113 ? 13.482 14.480 -23.085 1.00 55.38 113 ALA A CA 1
ATOM 846 C C . ALA A 1 113 ? 13.197 15.994 -23.098 1.00 55.38 113 ALA A C 1
ATOM 848 O O . ALA A 1 113 ? 12.053 16.443 -23.154 1.00 55.38 113 ALA A O 1
ATOM 849 N N . GLY A 1 114 ? 14.252 16.794 -22.932 1.00 56.44 114 GLY A N 1
ATOM 850 C CA . GLY A 1 114 ? 14.174 18.252 -22.840 1.00 56.44 114 GLY A CA 1
ATOM 851 C C . GLY A 1 114 ? 13.521 18.908 -24.064 1.00 56.44 114 GLY A C 1
ATOM 852 O O . GLY A 1 114 ? 13.847 18.578 -25.200 1.00 56.44 114 GLY A O 1
ATOM 853 N N . GLY A 1 115 ? 12.617 19.863 -23.817 1.00 61.12 115 GLY A N 1
ATOM 854 C CA . GLY A 1 115 ? 11.990 20.689 -24.860 1.00 61.12 115 GLY A CA 1
ATOM 855 C C . GLY A 1 115 ? 10.671 21.366 -24.464 1.00 61.12 115 GLY A C 1
ATOM 856 O O . GLY A 1 115 ? 10.232 22.296 -25.133 1.00 61.12 115 GLY A O 1
ATOM 857 N N . LEU A 1 116 ? 10.031 20.945 -23.369 1.00 61.12 116 LEU A N 1
ATOM 858 C CA . LEU A 1 116 ? 8.758 21.519 -22.920 1.00 61.12 116 LEU A CA 1
ATOM 859 C C . LEU A 1 116 ? 8.993 22.772 -22.062 1.00 61.12 116 LEU A C 1
ATOM 861 O O . LEU A 1 116 ? 9.770 22.734 -21.106 1.00 61.12 116 LEU A O 1
ATOM 865 N N . GLY A 1 117 ? 8.304 23.873 -22.384 1.00 72.50 117 GLY A N 1
ATOM 866 C CA . GLY A 1 117 ? 8.355 25.113 -21.602 1.00 72.50 117 GLY A CA 1
ATOM 867 C C . GLY A 1 117 ? 8.042 24.871 -20.120 1.00 72.50 117 GLY A C 1
ATOM 868 O O . GLY A 1 117 ? 7.241 23.996 -19.785 1.00 72.50 117 GLY A O 1
ATOM 869 N N . VAL A 1 118 ? 8.667 25.648 -19.227 1.00 73.31 118 VAL A N 1
ATOM 870 C CA . VAL A 1 118 ? 8.612 25.450 -17.761 1.00 73.31 118 VAL A CA 1
ATOM 871 C C . VAL A 1 118 ? 7.172 25.293 -17.252 1.00 73.31 118 VAL A C 1
ATOM 873 O O . VAL A 1 118 ? 6.899 24.388 -16.469 1.00 73.31 118 VAL A O 1
ATOM 876 N N . ALA A 1 119 ? 6.231 26.092 -17.767 1.00 73.94 119 ALA A N 1
ATOM 877 C CA . ALA A 1 119 ? 4.814 26.001 -17.413 1.00 73.94 119 ALA A CA 1
ATOM 878 C C . ALA A 1 119 ? 4.167 24.661 -17.818 1.00 73.94 119 ALA A C 1
ATOM 880 O O . ALA A 1 119 ? 3.439 24.063 -17.026 1.00 73.94 119 ALA A O 1
ATOM 881 N N . LEU A 1 120 ? 4.469 24.146 -19.016 1.00 74.88 120 LEU A N 1
ATOM 882 C CA . LEU A 1 120 ? 3.947 22.858 -19.483 1.00 74.88 120 LEU A CA 1
ATOM 883 C C . LEU A 1 120 ? 4.554 21.690 -18.696 1.00 74.88 120 LEU A C 1
ATOM 885 O O . LEU A 1 120 ? 3.869 20.711 -18.410 1.00 74.88 120 LEU A O 1
ATOM 889 N N . ARG A 1 121 ? 5.827 21.810 -18.299 1.00 69.06 121 ARG A N 1
ATOM 890 C CA . ARG A 1 121 ? 6.524 20.811 -17.479 1.00 69.06 121 ARG A CA 1
ATOM 891 C C . ARG A 1 121 ? 5.944 20.736 -16.067 1.00 69.06 121 ARG A C 1
ATOM 893 O O . ARG A 1 121 ? 5.716 19.638 -15.569 1.00 69.06 121 ARG A O 1
ATOM 900 N N . VAL A 1 122 ? 5.651 21.883 -15.451 1.00 74.06 122 VAL A N 1
ATOM 901 C CA . VAL A 1 122 ? 4.979 21.947 -14.142 1.00 74.06 122 VAL A CA 1
ATOM 902 C C . VAL A 1 122 ? 3.549 21.411 -14.240 1.00 74.06 122 VAL A C 1
ATOM 904 O O . VAL A 1 122 ? 3.155 20.603 -13.405 1.00 74.06 122 VAL A O 1
ATOM 907 N N . GLY A 1 123 ? 2.797 21.774 -15.284 1.00 76.94 123 GLY A N 1
ATOM 908 C CA . GLY A 1 123 ? 1.446 21.251 -15.516 1.00 76.94 123 GLY A CA 1
ATOM 909 C C . GLY A 1 123 ? 1.415 19.730 -15.705 1.00 76.94 123 GLY A C 1
ATOM 910 O O . GLY A 1 123 ? 0.619 19.046 -15.064 1.00 76.94 123 GLY A O 1
ATOM 911 N N . ALA A 1 124 ? 2.325 19.182 -16.514 1.00 72.50 124 ALA A N 1
ATOM 912 C CA . ALA A 1 124 ? 2.457 17.739 -16.714 1.00 72.50 124 ALA A CA 1
ATOM 913 C C . ALA A 1 124 ? 2.868 17.009 -15.426 1.00 72.50 124 ALA A C 1
ATOM 915 O O . ALA A 1 124 ? 2.359 15.926 -15.142 1.00 72.50 124 ALA A O 1
ATOM 916 N N . LEU A 1 125 ? 3.748 17.609 -14.619 1.00 73.12 125 LEU A N 1
ATOM 917 C CA . LEU A 1 125 ? 4.173 17.043 -13.341 1.00 73.12 125 LEU A CA 1
ATOM 918 C C . LEU A 1 125 ? 3.037 17.056 -12.311 1.00 73.12 125 LEU A C 1
ATOM 920 O O . LEU A 1 125 ? 2.820 16.053 -11.643 1.00 73.12 125 LEU A O 1
ATOM 924 N N . LEU A 1 126 ? 2.256 18.135 -12.226 1.00 79.31 126 LEU A N 1
ATOM 925 C CA . LEU A 1 126 ? 1.072 18.187 -11.363 1.00 79.31 126 LEU A CA 1
ATOM 926 C C . LEU A 1 126 ? 0.010 17.168 -11.788 1.00 79.31 126 LEU A C 1
ATOM 928 O O . LEU A 1 126 ? -0.541 16.472 -10.935 1.00 79.31 126 LEU A O 1
ATOM 932 N N . LEU A 1 127 ? -0.242 17.033 -13.093 1.00 80.31 127 LEU A N 1
ATOM 933 C CA . LEU A 1 127 ? -1.182 16.046 -13.623 1.00 80.31 127 LEU A CA 1
ATOM 934 C C . LEU A 1 127 ? -0.707 14.611 -13.345 1.00 80.31 127 LEU A C 1
ATOM 936 O O . LEU A 1 127 ? -1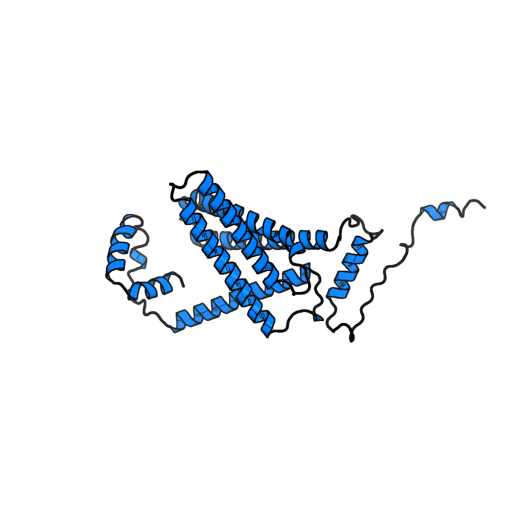.501 13.782 -12.910 1.00 80.31 127 LEU A O 1
ATOM 940 N N . SER A 1 128 ? 0.591 14.340 -13.516 1.00 73.25 128 SER A N 1
ATOM 941 C CA . SER A 1 128 ? 1.237 13.074 -13.140 1.00 73.25 128 SER A CA 1
ATOM 942 C C . SER A 1 128 ? 0.984 12.717 -11.682 1.00 73.25 128 SER A C 1
ATOM 944 O O . SER A 1 128 ? 0.500 11.631 -11.361 1.00 73.25 128 SER A O 1
ATOM 946 N N . THR A 1 129 ? 1.284 13.659 -10.788 1.00 75.69 129 THR A N 1
ATOM 947 C CA . THR A 1 129 ? 1.128 13.472 -9.349 1.00 75.69 129 THR A CA 1
ATOM 948 C C . THR A 1 129 ? -0.339 13.255 -8.997 1.00 75.69 129 THR A C 1
ATOM 950 O O . THR A 1 129 ? -0.645 12.355 -8.221 1.00 75.69 129 THR A O 1
ATOM 953 N N . ALA A 1 130 ? -1.262 14.001 -9.611 1.00 82.62 130 ALA A N 1
ATOM 954 C CA . ALA A 1 130 ? -2.696 13.822 -9.402 1.00 82.62 130 ALA A CA 1
ATOM 955 C C . ALA A 1 130 ? -3.187 12.436 -9.855 1.00 82.62 130 ALA A C 1
ATOM 957 O O . ALA A 1 130 ? -3.943 11.790 -9.127 1.00 82.62 130 ALA A O 1
ATOM 958 N N . ILE A 1 131 ? -2.726 11.944 -11.010 1.00 83.44 131 ILE A N 1
ATOM 959 C CA . ILE A 1 131 ? -3.040 10.592 -11.499 1.00 83.44 131 ILE A CA 1
ATOM 960 C C . ILE A 1 131 ? -2.484 9.534 -10.542 1.00 83.44 131 ILE A C 1
ATOM 962 O O . ILE A 1 131 ? -3.204 8.604 -10.183 1.00 83.44 131 ILE A O 1
ATOM 966 N N . ASN A 1 132 ? -1.242 9.695 -10.077 1.00 80.12 132 ASN A N 1
ATOM 967 C CA . ASN A 1 132 ? -0.630 8.783 -9.112 1.00 80.12 132 ASN A CA 1
ATOM 968 C C . ASN A 1 132 ? -1.410 8.748 -7.794 1.00 80.12 132 ASN A C 1
ATOM 970 O O . ASN A 1 132 ? -1.742 7.666 -7.313 1.00 80.12 132 ASN A O 1
ATOM 974 N N . VAL A 1 133 ? -1.781 9.907 -7.243 1.00 82.25 133 VAL A N 1
ATOM 975 C CA . VAL A 1 133 ? -2.644 9.984 -6.053 1.00 82.25 133 VAL A CA 1
ATOM 976 C C . VAL A 1 133 ? -3.985 9.292 -6.315 1.00 82.25 133 VAL A C 1
ATOM 978 O O . VAL A 1 133 ? -4.443 8.517 -5.483 1.00 82.25 133 VAL A O 1
ATOM 981 N N . GLY A 1 134 ? -4.599 9.498 -7.482 1.00 83.44 134 GLY A N 1
ATOM 982 C CA . GLY A 1 134 ? -5.831 8.808 -7.868 1.00 83.44 134 GLY A CA 1
ATOM 983 C C . GLY A 1 134 ? -5.682 7.283 -7.918 1.00 83.44 134 GLY A C 1
ATOM 984 O O . GLY A 1 134 ? -6.552 6.565 -7.420 1.00 83.44 134 GLY A O 1
ATOM 985 N N . LEU A 1 135 ? -4.572 6.777 -8.460 1.00 81.88 135 LEU A N 1
ATOM 986 C CA . LEU A 1 135 ? -4.292 5.342 -8.517 1.00 81.88 135 LEU A CA 1
ATOM 987 C C . LEU A 1 135 ? -4.027 4.739 -7.137 1.00 81.88 135 LEU A C 1
ATOM 989 O O . LEU A 1 135 ? -4.542 3.662 -6.844 1.00 81.88 135 LEU A O 1
ATOM 993 N N . PHE A 1 136 ? -3.278 5.426 -6.273 1.00 80.00 136 PHE A N 1
ATOM 994 C CA . PHE A 1 136 ? -3.064 4.979 -4.895 1.00 80.00 136 PHE A CA 1
ATOM 995 C C . PHE A 1 136 ? -4.371 4.984 -4.091 1.00 80.00 136 PHE A C 1
ATOM 997 O O . PHE A 1 136 ? -4.660 4.014 -3.387 1.00 80.00 136 PHE A O 1
ATOM 1004 N N . LEU A 1 137 ? -5.222 6.000 -4.266 1.00 81.56 137 LEU A N 1
ATOM 1005 C CA . LEU A 1 137 ? -6.573 6.032 -3.702 1.00 81.56 137 LEU A CA 1
ATOM 1006 C C . LEU A 1 137 ? -7.408 4.838 -4.170 1.00 81.56 137 LEU A C 1
ATOM 1008 O O . LEU A 1 137 ? -8.084 4.195 -3.364 1.00 81.56 137 LEU A O 1
ATOM 1012 N N . LEU A 1 138 ? -7.366 4.536 -5.469 1.00 81.44 138 LEU A N 1
ATOM 1013 C CA . LEU A 1 138 ? -8.070 3.396 -6.044 1.00 81.44 138 LEU A CA 1
ATOM 1014 C C . LEU A 1 138 ? -7.541 2.081 -5.459 1.00 81.44 138 LEU A C 1
ATOM 1016 O O . LEU A 1 138 ? -8.338 1.244 -5.040 1.00 81.44 138 LEU A O 1
ATOM 1020 N N . ALA A 1 139 ? -6.218 1.930 -5.361 1.00 78.25 139 ALA A N 1
ATOM 1021 C CA . ALA A 1 139 ? -5.569 0.756 -4.790 1.00 78.25 139 ALA A CA 1
ATOM 1022 C C . ALA A 1 139 ? -5.996 0.539 -3.333 1.00 78.25 139 ALA A C 1
ATOM 1024 O O . ALA A 1 139 ? -6.440 -0.554 -2.984 1.00 78.25 139 ALA A O 1
ATOM 1025 N N . PHE A 1 140 ? -5.970 1.578 -2.494 1.00 78.38 140 PHE A N 1
ATOM 1026 C CA . PHE A 1 140 ? -6.441 1.459 -1.115 1.00 78.38 140 PHE A CA 1
ATOM 1027 C C . PHE A 1 140 ? -7.933 1.150 -1.033 1.00 78.38 140 PHE A C 1
ATOM 1029 O O . PHE A 1 140 ? -8.342 0.324 -0.219 1.00 78.38 140 PHE A O 1
ATOM 1036 N N . ARG A 1 141 ? -8.756 1.747 -1.901 1.00 78.56 141 ARG A N 1
ATOM 1037 C CA . ARG A 1 141 ? -10.197 1.466 -1.958 1.00 78.56 141 ARG A CA 1
ATOM 1038 C C . ARG A 1 141 ? -10.504 0.032 -2.397 1.00 78.56 141 ARG A C 1
ATOM 1040 O O . ARG A 1 141 ? -11.499 -0.540 -1.961 1.00 78.56 141 ARG A O 1
ATOM 1047 N N . LEU A 1 142 ? -9.676 -0.542 -3.264 1.00 74.69 142 LEU A N 1
ATOM 1048 C CA . LEU A 1 142 ? -9.743 -1.950 -3.655 1.00 74.69 142 LEU A CA 1
ATOM 1049 C C . LEU A 1 142 ? -9.289 -2.872 -2.520 1.00 74.69 142 LEU A C 1
ATOM 1051 O O . LEU A 1 142 ? -9.823 -3.973 -2.386 1.00 74.69 142 LEU A O 1
ATOM 1055 N N . ALA A 1 143 ? -8.331 -2.423 -1.710 1.00 69.69 143 ALA A N 1
ATOM 1056 C CA . ALA A 1 143 ? -7.756 -3.212 -0.633 1.00 69.69 143 ALA A CA 1
ATOM 1057 C C . ALA A 1 143 ? -8.609 -3.239 0.650 1.00 69.69 143 ALA A C 1
ATOM 1059 O O . ALA A 1 143 ? -8.642 -4.255 1.346 1.00 69.69 143 ALA A O 1
ATOM 1060 N N . ILE A 1 144 ? -9.295 -2.137 0.961 1.00 69.31 144 ILE A N 1
ATOM 1061 C CA . ILE A 1 144 ? -10.056 -1.944 2.202 1.00 69.31 144 ILE A CA 1
ATOM 1062 C C . ILE A 1 144 ? -11.545 -2.272 2.001 1.00 69.31 144 ILE A C 1
ATOM 1064 O O . ILE A 1 144 ? -12.126 -2.047 0.936 1.00 69.31 144 ILE A O 1
ATOM 1068 N N . ALA A 1 145 ? -12.182 -2.831 3.035 1.00 63.78 145 ALA A N 1
ATOM 1069 C CA . ALA A 1 145 ? -13.610 -3.136 3.033 1.00 63.78 145 ALA A CA 1
ATOM 1070 C C . ALA A 1 145 ? -14.486 -1.896 2.738 1.00 63.78 145 ALA A C 1
ATOM 1072 O O . ALA A 1 145 ? -14.164 -0.763 3.089 1.00 63.78 145 ALA A O 1
ATOM 1073 N N . ARG A 1 146 ? -15.643 -2.121 2.096 1.00 59.06 146 ARG A N 1
ATOM 1074 C CA . ARG A 1 146 ? -16.523 -1.074 1.525 1.00 59.06 146 ARG A CA 1
ATOM 1075 C C . ARG A 1 146 ? -17.189 -0.159 2.575 1.00 59.06 146 ARG A C 1
ATOM 1077 O O . ARG A 1 146 ? -17.947 0.730 2.208 1.00 59.06 146 ARG A O 1
ATOM 1084 N N . THR A 1 147 ? -16.934 -0.389 3.857 1.00 60.97 147 THR A N 1
ATOM 1085 C CA . THR A 1 147 ? -17.545 0.310 4.993 1.00 60.97 147 THR A CA 1
ATOM 1086 C C . THR A 1 147 ? -16.880 1.649 5.322 1.00 60.97 147 THR A C 1
ATOM 1088 O O . THR A 1 147 ? -17.446 2.424 6.087 1.00 60.97 147 THR A O 1
ATOM 1091 N N . ILE A 1 148 ? -15.710 1.957 4.749 1.00 65.31 148 ILE A N 1
ATOM 1092 C CA . ILE A 1 148 ? -14.931 3.154 5.100 1.00 65.31 148 ILE A CA 1
ATOM 1093 C C . ILE A 1 148 ? -15.073 4.246 4.021 1.00 65.31 148 ILE A C 1
ATOM 1095 O O . ILE A 1 148 ? -14.905 3.962 2.830 1.00 65.31 148 ILE A O 1
ATOM 1099 N N . PRO A 1 149 ? -15.372 5.508 4.399 1.00 71.62 149 PRO A N 1
ATOM 1100 C CA . PRO A 1 149 ? -15.501 6.606 3.446 1.00 71.62 149 PRO A CA 1
ATOM 1101 C C . PRO A 1 149 ? -14.149 6.968 2.813 1.00 71.62 149 PRO A C 1
ATOM 1103 O O . PRO A 1 149 ? -13.139 7.127 3.496 1.00 71.62 149 PRO A O 1
ATOM 1106 N N . THR A 1 150 ? -14.144 7.190 1.495 1.00 70.50 150 THR A N 1
ATOM 1107 C CA . THR A 1 150 ? -12.930 7.469 0.699 1.00 70.50 150 THR A CA 1
ATOM 1108 C C . THR A 1 150 ? -12.162 8.709 1.154 1.00 70.50 150 THR A C 1
ATOM 1110 O O . THR A 1 150 ? -10.946 8.772 0.997 1.00 70.50 150 THR A O 1
ATOM 1113 N N . ARG A 1 151 ? -12.850 9.685 1.760 1.00 72.25 151 ARG A N 1
ATOM 1114 C CA . ARG A 1 151 ? -12.238 10.910 2.300 1.00 72.25 151 ARG A CA 1
ATOM 1115 C C . ARG A 1 151 ? -11.232 10.628 3.414 1.00 72.25 151 ARG A C 1
ATOM 1117 O O . ARG A 1 151 ? -10.266 11.368 3.554 1.00 72.25 151 ARG A O 1
ATOM 1124 N N . CYS A 1 152 ? -11.425 9.552 4.177 1.00 73.12 152 CYS A N 1
ATOM 1125 C CA . CYS A 1 152 ? -10.514 9.191 5.257 1.00 73.12 152 CYS A CA 1
ATOM 1126 C C . CYS A 1 152 ? -9.165 8.667 4.759 1.00 73.12 152 CYS A C 1
ATOM 1128 O O . CYS A 1 152 ? -8.242 8.655 5.557 1.00 73.12 152 CYS A O 1
ATOM 1130 N N . MET A 1 153 ? -9.068 8.279 3.481 1.00 77.62 153 MET A N 1
ATOM 1131 C CA . MET A 1 153 ? -7.921 7.583 2.877 1.00 77.62 153 MET A CA 1
ATOM 1132 C C . MET A 1 153 ? -7.055 8.506 2.000 1.00 77.62 153 MET A C 1
ATOM 1134 O O . MET A 1 153 ? -6.077 8.075 1.387 1.00 77.62 153 MET A O 1
ATOM 1138 N N . VAL A 1 154 ? -7.446 9.782 1.885 1.00 79.69 154 VAL A N 1
ATOM 1139 C CA . VAL A 1 154 ? -6.780 10.764 1.017 1.00 79.69 154 VAL A CA 1
ATOM 1140 C C . VAL A 1 154 ? -5.375 11.073 1.510 1.00 79.69 154 VAL A C 1
ATOM 1142 O O . VAL A 1 154 ? -4.456 11.139 0.699 1.00 79.69 154 VAL A O 1
ATOM 1145 N N . LEU A 1 155 ? -5.175 11.214 2.820 1.00 81.50 155 LEU A N 1
ATOM 1146 C CA . LEU A 1 155 ? -3.852 11.536 3.350 1.00 81.50 155 LEU A CA 1
ATOM 1147 C C . LEU A 1 155 ? -2.890 10.350 3.205 1.00 81.50 155 LEU A C 1
ATOM 1149 O O . LEU A 1 155 ? -1.780 10.574 2.729 1.00 81.50 155 LEU A O 1
ATOM 1153 N N . ALA A 1 156 ? -3.300 9.107 3.485 1.00 81.94 156 ALA A N 1
ATOM 1154 C CA . ALA A 1 156 ? -2.451 7.944 3.224 1.00 81.94 156 ALA A CA 1
ATOM 1155 C C . ALA A 1 156 ? -2.072 7.845 1.744 1.00 81.94 156 ALA A C 1
ATOM 1157 O O . ALA A 1 156 ? -0.924 7.540 1.420 1.00 81.94 156 ALA A O 1
ATOM 1158 N N . SER A 1 157 ? -3.001 8.155 0.835 1.00 82.62 157 SER A N 1
ATOM 1159 C CA . SER A 1 157 ? -2.714 8.173 -0.600 1.00 82.62 157 SER A CA 1
ATOM 1160 C C . SER A 1 157 ? -1.729 9.254 -1.010 1.00 82.62 157 SER A C 1
ATOM 1162 O O . SER A 1 157 ? -0.867 8.992 -1.846 1.00 82.62 157 SER A O 1
ATOM 1164 N N . VAL A 1 158 ? -1.840 10.455 -0.447 1.00 85.25 158 VAL A N 1
ATOM 1165 C CA . VAL A 1 158 ? -0.894 11.540 -0.725 1.00 85.25 158 VAL A CA 1
ATOM 1166 C C . VAL A 1 158 ? 0.489 11.181 -0.186 1.00 85.25 158 VAL A C 1
ATOM 1168 O O . VAL A 1 158 ? 1.461 11.268 -0.930 1.00 85.25 158 VAL A O 1
ATOM 1171 N N . ILE A 1 159 ? 0.582 10.697 1.057 1.00 85.56 159 ILE A N 1
ATOM 1172 C CA . ILE A 1 159 ? 1.851 10.266 1.664 1.00 85.56 159 ILE A CA 1
ATOM 1173 C C . ILE A 1 159 ? 2.495 9.151 0.832 1.00 85.56 159 ILE A C 1
ATOM 1175 O O . ILE A 1 159 ? 3.684 9.219 0.531 1.00 85.56 159 ILE A O 1
ATOM 1179 N N . SER A 1 160 ? 1.711 8.158 0.407 1.00 83.31 160 SER A N 1
ATOM 1180 C CA . SER A 1 160 ? 2.213 7.027 -0.382 1.00 83.31 160 SER A CA 1
ATOM 1181 C C . SER A 1 160 ? 2.678 7.450 -1.775 1.00 83.31 160 SER A C 1
ATOM 1183 O O . SER A 1 160 ? 3.720 6.987 -2.233 1.00 83.31 160 SER A O 1
ATOM 1185 N N . ALA A 1 161 ? 1.961 8.365 -2.434 1.00 82.31 161 ALA A N 1
ATOM 1186 C CA . ALA A 1 161 ? 2.364 8.903 -3.732 1.00 82.31 161 ALA A CA 1
ATOM 1187 C C . ALA A 1 161 ? 3.658 9.729 -3.638 1.00 82.31 161 ALA A C 1
ATOM 1189 O O . ALA A 1 161 ? 4.559 9.561 -4.460 1.00 82.31 161 ALA A O 1
ATOM 1190 N N . VAL A 1 162 ? 3.782 10.578 -2.613 1.00 86.31 162 VAL A N 1
ATOM 1191 C CA . VAL A 1 162 ? 5.006 11.356 -2.364 1.00 86.31 162 VAL A CA 1
ATOM 1192 C C . VAL A 1 162 ? 6.177 10.423 -2.074 1.00 86.31 162 VAL A C 1
ATOM 1194 O O . VAL A 1 162 ? 7.237 10.564 -2.682 1.00 86.31 162 VAL A O 1
ATOM 1197 N N . LEU A 1 163 ? 5.979 9.428 -1.206 1.00 85.31 163 LEU A N 1
ATOM 1198 C CA . LEU A 1 163 ? 6.996 8.429 -0.907 1.00 85.31 163 LEU A CA 1
ATOM 1199 C C . LEU A 1 163 ? 7.443 7.691 -2.166 1.00 85.31 163 LEU A C 1
ATOM 1201 O O . LEU A 1 163 ? 8.641 7.558 -2.392 1.00 85.31 163 LEU A O 1
ATOM 1205 N N . TRP A 1 164 ? 6.493 7.214 -2.973 1.00 83.94 164 TRP A N 1
ATOM 1206 C CA . TRP A 1 164 ? 6.762 6.507 -4.224 1.00 83.94 164 TRP A CA 1
ATOM 1207 C C . TRP A 1 164 ? 7.700 7.312 -5.129 1.00 83.94 164 TRP A C 1
ATOM 1209 O O . TRP A 1 164 ? 8.674 6.777 -5.660 1.00 83.94 164 TRP A O 1
ATOM 1219 N N . GLN A 1 165 ? 7.450 8.614 -5.245 1.00 81.50 165 GLN A N 1
ATOM 1220 C CA . GLN A 1 165 ? 8.234 9.518 -6.077 1.00 81.50 165 GLN A CA 1
ATOM 1221 C C . GLN A 1 165 ? 9.624 9.812 -5.496 1.00 81.50 165 GLN A C 1
ATOM 1223 O O . GLN A 1 165 ? 10.610 9.785 -6.234 1.00 81.50 165 GLN A O 1
ATOM 1228 N N . VAL A 1 166 ? 9.717 10.031 -4.181 1.00 85.00 166 VAL A N 1
ATOM 1229 C CA . VAL A 1 166 ? 10.996 10.201 -3.469 1.00 85.00 166 VAL A CA 1
ATOM 1230 C C . VAL A 1 166 ? 11.860 8.957 -3.628 1.00 85.00 166 VAL A C 1
ATOM 1232 O O . VAL A 1 166 ? 13.031 9.065 -3.989 1.00 85.00 166 VAL A O 1
ATOM 1235 N N . LEU A 1 167 ? 11.275 7.776 -3.426 1.00 83.69 167 LEU A N 1
ATOM 1236 C CA . LEU A 1 167 ? 11.970 6.513 -3.608 1.00 83.69 167 LEU A CA 1
ATOM 1237 C C . LEU A 1 167 ? 12.491 6.403 -5.033 1.00 83.69 167 LEU A C 1
ATOM 1239 O O . LEU A 1 167 ? 13.692 6.229 -5.198 1.00 83.69 167 LEU A O 1
ATOM 1243 N N . LEU A 1 168 ? 11.646 6.567 -6.058 1.00 78.31 168 LEU A N 1
ATOM 1244 C CA . LEU A 1 168 ? 12.081 6.505 -7.460 1.00 78.31 168 LEU A CA 1
ATOM 1245 C C . LEU A 1 168 ? 13.271 7.427 -7.747 1.00 78.31 168 LEU A C 1
ATOM 1247 O O . LEU A 1 168 ? 14.238 6.982 -8.365 1.00 78.31 168 LEU A O 1
ATOM 1251 N N . ALA A 1 169 ? 13.247 8.664 -7.245 1.00 80.31 169 ALA A N 1
ATOM 1252 C CA . ALA A 1 169 ? 14.369 9.589 -7.376 1.00 80.31 169 ALA A CA 1
ATOM 1253 C C . ALA A 1 169 ? 15.645 9.044 -6.706 1.00 80.31 169 ALA A C 1
ATOM 1255 O O . ALA A 1 169 ? 16.699 8.983 -7.345 1.00 80.31 169 ALA A O 1
ATOM 1256 N N . LEU A 1 170 ? 15.547 8.564 -5.463 1.00 80.75 170 LEU A N 1
ATOM 1257 C CA . LEU A 1 170 ? 16.649 7.909 -4.751 1.00 80.75 170 LEU A CA 1
ATOM 1258 C C . LEU A 1 170 ? 17.182 6.688 -5.506 1.00 80.75 170 LEU A C 1
ATOM 1260 O O . LEU A 1 170 ? 18.391 6.545 -5.638 1.00 80.75 170 LEU A O 1
ATOM 1264 N N . GLY A 1 171 ? 16.303 5.845 -6.049 1.00 75.62 171 GLY A N 1
ATOM 1265 C CA . GLY A 1 171 ? 16.675 4.673 -6.837 1.00 75.62 171 GLY A CA 1
ATOM 1266 C C . GLY A 1 171 ? 17.482 5.051 -8.079 1.00 75.62 171 GLY A C 1
ATOM 1267 O O . GLY A 1 171 ? 18.528 4.456 -8.333 1.00 75.62 171 GLY A O 1
ATOM 1268 N N . THR A 1 172 ? 17.057 6.086 -8.813 1.00 74.00 172 THR A N 1
ATOM 1269 C CA . THR A 1 172 ? 17.808 6.580 -9.982 1.00 74.00 172 THR A CA 1
ATOM 1270 C C . THR A 1 172 ? 19.185 7.131 -9.606 1.00 74.00 172 THR A C 1
ATOM 1272 O O . THR A 1 172 ? 20.168 6.820 -10.278 1.00 74.00 172 THR A O 1
ATOM 1275 N N . LEU A 1 173 ? 19.285 7.875 -8.499 1.00 76.38 173 LEU A N 1
ATOM 1276 C CA . LEU A 1 173 ? 20.551 8.381 -7.959 1.00 76.38 173 LEU A CA 1
ATOM 1277 C C . LEU A 1 173 ? 21.487 7.245 -7.530 1.00 76.38 173 LEU A C 1
ATOM 1279 O O . LEU A 1 173 ? 22.669 7.260 -7.874 1.00 76.38 173 LEU A O 1
ATOM 1283 N N . LEU A 1 174 ? 20.963 6.241 -6.823 1.00 72.81 174 LEU A N 1
ATOM 1284 C CA . LEU A 1 174 ? 21.742 5.111 -6.316 1.00 72.81 174 LEU A CA 1
ATOM 1285 C C . LEU A 1 174 ? 22.334 4.278 -7.459 1.00 72.81 174 LEU A C 1
ATOM 1287 O O . LEU A 1 174 ? 23.515 3.928 -7.426 1.00 72.81 174 LEU A O 1
ATOM 1291 N N . VAL A 1 175 ? 21.533 4.007 -8.496 1.00 70.50 175 VAL A N 1
ATOM 1292 C CA . VAL A 1 175 ? 21.984 3.298 -9.701 1.00 70.50 175 VAL A CA 1
ATOM 1293 C C . VAL A 1 175 ? 23.037 4.114 -10.451 1.00 70.50 175 VAL A C 1
ATOM 1295 O O . VAL A 1 175 ? 24.038 3.555 -10.898 1.00 70.50 175 VAL A O 1
ATOM 1298 N N . ALA A 1 176 ? 22.858 5.434 -10.547 1.00 68.50 176 ALA A N 1
ATOM 1299 C CA . ALA A 1 176 ? 23.808 6.309 -11.224 1.00 68.50 176 ALA A CA 1
ATOM 1300 C C . ALA A 1 176 ? 25.172 6.393 -10.510 1.00 68.50 176 ALA A C 1
ATOM 1302 O O . ALA A 1 176 ? 26.194 6.436 -11.194 1.00 68.50 176 ALA A O 1
ATOM 1303 N N . HIS A 1 177 ? 25.201 6.405 -9.170 1.00 64.25 177 HIS A N 1
ATOM 1304 C CA . HIS A 1 177 ? 26.431 6.596 -8.387 1.00 64.25 177 HIS A CA 1
ATOM 1305 C C . HIS A 1 177 ? 27.151 5.291 -8.004 1.00 64.25 177 HIS A C 1
ATOM 1307 O O . HIS A 1 177 ? 28.368 5.205 -8.148 1.00 64.25 177 HIS A O 1
ATOM 1313 N N . GLN A 1 178 ? 26.429 4.269 -7.528 1.00 59.97 178 GLN A N 1
ATOM 1314 C CA . GLN A 1 178 ? 27.048 3.117 -6.848 1.00 59.97 178 GLN A CA 1
ATOM 1315 C C . GLN A 1 178 ? 27.146 1.853 -7.711 1.00 59.97 178 GLN A C 1
ATOM 1317 O O . GLN A 1 178 ? 28.061 1.048 -7.537 1.00 59.97 178 GLN A O 1
ATOM 1322 N N . VAL A 1 179 ? 26.248 1.668 -8.684 1.00 55.56 179 VAL A N 1
ATOM 1323 C CA . VAL A 1 179 ? 26.206 0.425 -9.478 1.00 55.56 179 VAL A CA 1
ATOM 1324 C C . VAL A 1 179 ? 27.328 0.360 -10.519 1.00 55.56 179 VAL A C 1
ATOM 1326 O O . VAL A 1 179 ? 27.719 -0.735 -10.907 1.00 55.56 179 VAL A O 1
ATOM 1329 N N . ARG A 1 180 ? 27.926 1.491 -10.921 1.00 53.97 180 ARG A N 1
ATOM 1330 C CA . ARG A 1 180 ? 29.052 1.483 -11.875 1.00 53.97 180 ARG A CA 1
ATOM 1331 C C . ARG A 1 180 ? 30.376 0.972 -11.292 1.00 53.97 180 ARG A C 1
ATOM 1333 O O . ARG A 1 180 ? 31.194 0.491 -12.062 1.00 53.97 180 ARG A O 1
ATOM 1340 N N . HIS A 1 181 ? 30.583 1.051 -9.974 1.00 52.91 181 HIS A N 1
ATOM 1341 C CA . HIS A 1 181 ? 31.878 0.730 -9.348 1.00 52.91 181 HIS A CA 1
ATOM 1342 C C . HIS A 1 181 ? 31.901 -0.607 -8.580 1.00 52.91 181 HIS A C 1
ATOM 1344 O O . HIS A 1 181 ? 32.978 -1.108 -8.280 1.00 52.91 181 HIS A O 1
ATOM 1350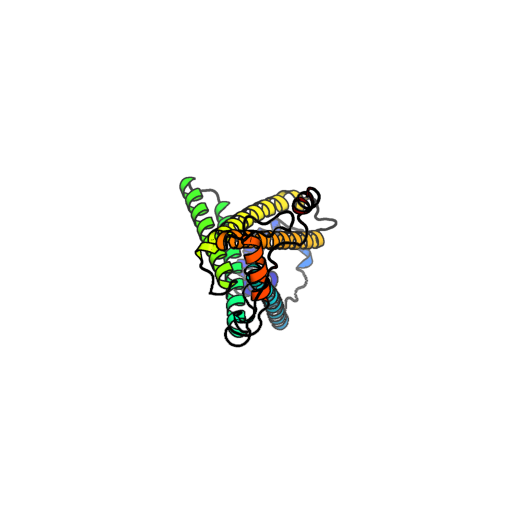 N N . ALA A 1 182 ? 30.745 -1.214 -8.276 1.00 53.25 182 ALA A N 1
ATOM 1351 C CA . ALA A 1 182 ? 30.643 -2.405 -7.413 1.00 53.25 182 ALA A CA 1
ATOM 1352 C C . ALA A 1 182 ? 30.333 -3.731 -8.152 1.00 53.25 182 ALA A C 1
ATOM 1354 O O . ALA A 1 182 ? 30.016 -4.736 -7.512 1.00 53.25 182 ALA A O 1
ATOM 1355 N N . GLN A 1 183 ? 30.383 -3.747 -9.493 1.00 56.94 183 GLN A N 1
ATOM 1356 C CA . GLN A 1 183 ? 29.930 -4.878 -10.326 1.00 56.94 183 GLN A CA 1
ATOM 1357 C C . GLN A 1 183 ? 30.702 -6.193 -10.115 1.00 56.94 183 GLN A C 1
ATOM 1359 O O . GLN A 1 183 ? 30.140 -7.248 -10.397 1.00 56.94 183 GLN A O 1
ATOM 1364 N N . GLU A 1 184 ? 31.935 -6.174 -9.599 1.00 57.84 184 GLU A N 1
ATOM 1365 C CA . GLU A 1 184 ? 32.800 -7.362 -9.673 1.00 57.84 184 GLU A CA 1
ATOM 1366 C C . GLU A 1 184 ? 32.702 -8.360 -8.505 1.00 57.84 184 GLU A C 1
ATOM 1368 O O . GLU A 1 184 ? 33.056 -9.517 -8.707 1.00 57.84 184 GLU A O 1
ATOM 1373 N N . LEU A 1 185 ? 32.171 -8.001 -7.321 1.00 56.72 185 LEU A N 1
ATOM 1374 C CA . LEU A 1 185 ? 32.095 -8.958 -6.191 1.00 56.72 185 LEU A CA 1
ATOM 1375 C C . LEU A 1 185 ? 30.689 -9.288 -5.650 1.00 56.72 185 LEU A C 1
ATOM 1377 O O . LEU A 1 185 ? 30.522 -10.357 -5.069 1.00 56.72 185 LEU A O 1
ATOM 1381 N N . TYR A 1 186 ? 29.661 -8.445 -5.843 1.00 57.72 186 TYR A N 1
ATOM 1382 C CA . TYR A 1 186 ? 28.348 -8.632 -5.178 1.00 57.72 186 TYR A CA 1
ATOM 1383 C C . TYR A 1 186 ? 27.106 -8.335 -6.046 1.00 57.72 186 TYR A C 1
ATOM 1385 O O . TYR A 1 186 ? 25.996 -8.236 -5.519 1.00 57.72 186 TYR A O 1
ATOM 1393 N N . GLY A 1 187 ? 27.251 -8.219 -7.371 1.00 68.19 187 GLY A N 1
ATOM 1394 C CA . GLY A 1 187 ? 26.238 -7.637 -8.270 1.00 68.19 187 GLY A CA 1
ATOM 1395 C C . GLY A 1 187 ? 24.805 -8.178 -8.129 1.00 68.19 187 GLY A C 1
ATOM 1396 O O . GLY A 1 187 ? 23.876 -7.396 -7.952 1.00 68.19 187 GLY A O 1
ATOM 1397 N N . ILE A 1 188 ? 24.594 -9.500 -8.160 1.00 75.25 188 ILE A N 1
ATOM 1398 C CA . ILE A 1 188 ? 23.231 -10.075 -8.112 1.00 75.25 188 ILE A CA 1
ATOM 1399 C C . ILE A 1 188 ? 22.654 -10.061 -6.692 1.00 75.25 188 ILE A C 1
ATOM 1401 O O . ILE A 1 188 ? 21.512 -9.642 -6.499 1.00 75.25 188 ILE A O 1
ATOM 1405 N N . PHE A 1 189 ? 23.431 -10.485 -5.692 1.00 77.44 189 PHE A N 1
ATOM 1406 C CA . PHE A 1 189 ? 22.971 -10.502 -4.300 1.00 77.44 189 PHE A CA 1
ATOM 1407 C C . PHE A 1 189 ? 22.635 -9.094 -3.799 1.00 77.44 189 PHE A C 1
ATOM 1409 O O . PHE A 1 189 ? 21.594 -8.904 -3.173 1.00 77.44 189 PHE A O 1
ATOM 1416 N N . GLY A 1 190 ? 23.453 -8.095 -4.140 1.00 77.88 190 GLY A N 1
ATOM 1417 C CA . GLY A 1 190 ? 23.195 -6.695 -3.807 1.00 77.88 190 GLY A CA 1
ATOM 1418 C C . GLY A 1 190 ? 21.917 -6.157 -4.452 1.00 77.88 190 GLY A C 1
ATOM 1419 O O . GLY A 1 190 ? 21.155 -5.456 -3.792 1.00 77.88 190 GLY A O 1
ATOM 1420 N N . VAL A 1 191 ? 21.626 -6.534 -5.703 1.00 77.44 191 VAL A N 1
ATOM 1421 C CA . VAL A 1 191 ? 20.372 -6.150 -6.378 1.00 77.44 191 VAL A CA 1
ATOM 1422 C C . VAL A 1 191 ? 19.157 -6.773 -5.693 1.00 77.44 191 VAL A C 1
ATOM 1424 O O . VAL A 1 191 ? 18.174 -6.073 -5.456 1.00 77.44 191 VAL A O 1
ATOM 1427 N N . VAL A 1 192 ? 19.214 -8.060 -5.335 1.00 83.44 192 VAL A N 1
ATOM 1428 C CA . VAL A 1 192 ? 18.110 -8.728 -4.625 1.00 83.44 192 VAL A CA 1
ATOM 1429 C C . VAL A 1 192 ? 17.883 -8.087 -3.258 1.00 83.44 192 VAL A C 1
ATOM 1431 O O . VAL A 1 192 ? 16.752 -7.728 -2.939 1.00 83.44 192 VAL A O 1
ATOM 1434 N N . LEU A 1 193 ? 18.942 -7.888 -2.469 1.00 84.38 193 LEU A N 1
ATOM 1435 C CA . LEU A 1 193 ? 18.842 -7.249 -1.155 1.00 84.38 193 LEU A CA 1
ATOM 1436 C C . LEU A 1 193 ? 18.353 -5.801 -1.256 1.00 84.38 193 LEU A C 1
ATOM 1438 O O . LEU A 1 193 ? 17.511 -5.392 -0.462 1.00 84.38 193 LEU A O 1
ATOM 1442 N N . GLY A 1 194 ? 18.812 -5.048 -2.256 1.00 83.25 194 GLY A N 1
ATOM 1443 C CA . GLY A 1 194 ? 18.337 -3.693 -2.526 1.00 83.25 194 GLY A CA 1
ATOM 1444 C C . GLY A 1 194 ? 16.850 -3.660 -2.876 1.00 83.25 194 GLY A C 1
ATOM 1445 O O . GLY A 1 194 ? 16.113 -2.838 -2.337 1.00 83.25 194 GLY A O 1
ATOM 1446 N N . LEU A 1 195 ? 16.383 -4.591 -3.714 1.00 83.94 195 LEU A N 1
ATOM 1447 C CA . LEU A 1 195 ? 14.967 -4.712 -4.056 1.00 83.94 195 LEU A CA 1
ATOM 1448 C C . LEU A 1 195 ? 14.121 -5.106 -2.838 1.00 83.94 195 LEU A C 1
ATOM 1450 O O . LEU A 1 195 ? 13.053 -4.540 -2.627 1.00 83.94 195 LEU A O 1
ATOM 1454 N N . LEU A 1 196 ? 14.593 -6.044 -2.015 1.00 86.62 196 LEU A N 1
ATOM 1455 C CA . LEU A 1 196 ? 13.902 -6.436 -0.785 1.00 86.62 196 LEU A CA 1
ATOM 1456 C C . LEU A 1 196 ? 13.826 -5.274 0.211 1.00 86.62 196 LEU A C 1
ATOM 1458 O O . LEU A 1 196 ? 12.749 -5.000 0.734 1.00 86.62 196 LEU A O 1
ATOM 1462 N N . ALA A 1 197 ? 14.929 -4.556 0.430 1.00 84.94 197 ALA A N 1
ATOM 1463 C CA . ALA A 1 197 ? 14.967 -3.383 1.301 1.00 84.94 197 ALA A CA 1
ATOM 1464 C C . ALA A 1 197 ? 14.033 -2.275 0.795 1.00 84.94 197 ALA A C 1
ATOM 1466 O O . ALA A 1 197 ? 13.298 -1.669 1.574 1.00 84.94 197 ALA A O 1
ATOM 1467 N N . TRP A 1 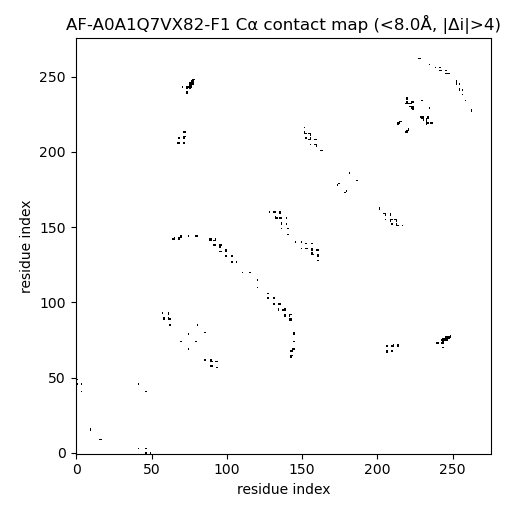198 ? 14.006 -2.055 -0.519 1.00 83.56 198 TRP A N 1
ATOM 1468 C CA . TRP A 1 198 ? 13.098 -1.113 -1.160 1.00 83.56 198 TRP A CA 1
ATOM 1469 C C . TRP A 1 198 ? 11.627 -1.466 -0.929 1.00 83.56 198 TRP A C 1
ATOM 1471 O O . TRP A 1 198 ? 10.839 -0.616 -0.511 1.00 83.56 198 TRP A O 1
ATOM 1481 N N . LEU A 1 199 ? 11.253 -2.724 -1.180 1.00 85.06 199 LEU A N 1
ATOM 1482 C CA . LEU A 1 199 ? 9.888 -3.207 -0.977 1.00 85.06 199 LEU A CA 1
ATOM 1483 C C . LEU A 1 199 ? 9.485 -3.140 0.500 1.00 85.06 199 LEU A C 1
ATOM 1485 O O . LEU A 1 199 ? 8.369 -2.725 0.810 1.00 85.06 199 LEU A O 1
ATOM 1489 N N . GLN A 1 200 ? 10.400 -3.488 1.407 1.00 86.06 200 GLN A N 1
ATOM 1490 C CA . GLN A 1 200 ? 10.185 -3.399 2.849 1.00 86.06 200 GLN A CA 1
ATOM 1491 C C . GLN A 1 200 ? 9.898 -1.959 3.288 1.00 86.06 200 GLN A C 1
ATOM 1493 O O . GLN A 1 200 ? 8.944 -1.716 4.028 1.00 86.06 200 GLN A O 1
ATOM 1498 N N . LEU A 1 201 ? 10.685 -0.998 2.801 1.00 88.19 201 LEU A N 1
ATOM 1499 C CA . LEU A 1 201 ? 10.518 0.416 3.130 1.00 88.19 201 LEU A CA 1
ATOM 1500 C C . LEU A 1 201 ? 9.170 0.955 2.628 1.00 88.19 201 LEU A C 1
ATOM 1502 O O . LEU A 1 201 ? 8.462 1.644 3.365 1.00 88.19 201 LEU A O 1
ATOM 1506 N N . GLN A 1 202 ? 8.775 0.592 1.402 1.00 85.06 202 GLN A N 1
ATOM 1507 C CA . GLN A 1 202 ? 7.455 0.943 0.871 1.00 85.06 202 GLN A CA 1
ATOM 1508 C C . GLN A 1 202 ? 6.323 0.364 1.713 1.00 85.06 202 GLN A C 1
ATOM 1510 O O . GLN A 1 202 ? 5.374 1.084 2.031 1.00 85.06 202 GLN A O 1
ATOM 1515 N N . ALA A 1 203 ? 6.420 -0.911 2.091 1.00 86.19 203 ALA A N 1
ATOM 1516 C CA . ALA A 1 203 ? 5.405 -1.569 2.900 1.00 86.19 203 ALA A CA 1
ATOM 1517 C C . ALA A 1 203 ? 5.239 -0.884 4.266 1.00 86.19 203 ALA A C 1
ATOM 1519 O O . ALA A 1 203 ? 4.120 -0.532 4.634 1.00 86.19 203 ALA A O 1
ATOM 1520 N N . GLN A 1 204 ? 6.338 -0.630 4.984 1.00 88.19 204 GLN A N 1
ATOM 1521 C CA . GLN A 1 204 ? 6.304 -0.010 6.313 1.00 88.19 204 GLN A CA 1
ATOM 1522 C C . GLN A 1 204 ? 5.663 1.376 6.294 1.00 88.19 204 GLN A C 1
ATOM 1524 O O . GLN A 1 204 ? 4.738 1.644 7.057 1.00 88.19 204 GLN A O 1
ATOM 1529 N N . ILE A 1 205 ? 6.106 2.252 5.393 1.00 86.31 205 ILE A N 1
ATOM 1530 C CA . ILE A 1 205 ? 5.596 3.625 5.357 1.00 86.31 205 ILE A CA 1
ATOM 1531 C C . ILE A 1 205 ? 4.137 3.651 4.896 1.00 86.31 205 ILE A C 1
ATOM 1533 O O . ILE A 1 205 ? 3.354 4.440 5.415 1.00 86.31 205 ILE A O 1
ATOM 1537 N N . THR A 1 206 ? 3.740 2.755 3.988 1.00 84.06 206 THR A N 1
ATOM 1538 C CA . THR A 1 206 ? 2.333 2.615 3.583 1.00 84.06 206 THR A CA 1
ATOM 1539 C C . THR A 1 206 ? 1.448 2.217 4.766 1.00 84.06 206 THR A C 1
ATOM 1541 O O . THR A 1 206 ? 0.363 2.774 4.940 1.00 84.06 206 THR A O 1
ATOM 1544 N N . VAL A 1 207 ? 1.911 1.284 5.606 1.00 85.94 207 VAL A N 1
ATOM 1545 C CA . VAL A 1 207 ? 1.193 0.875 6.822 1.00 85.94 207 VAL A CA 1
ATOM 1546 C C . VAL A 1 207 ? 1.110 2.033 7.817 1.00 85.94 207 VAL A C 1
ATOM 1548 O O . VAL A 1 207 ? 0.011 2.345 8.268 1.00 85.94 207 VAL A O 1
ATOM 1551 N N . TYR A 1 208 ? 2.208 2.745 8.079 1.00 86.19 208 TYR A N 1
ATOM 1552 C CA . TYR A 1 208 ? 2.194 3.908 8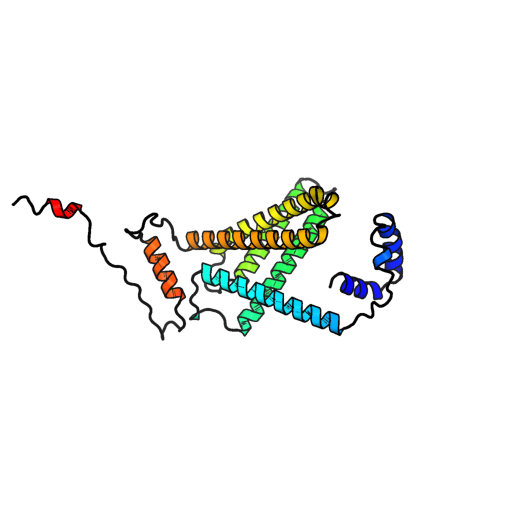.976 1.00 86.19 208 TYR A CA 1
ATOM 1553 C C . TYR A 1 208 ? 1.297 5.043 8.479 1.00 86.19 208 TYR A C 1
ATOM 1555 O O . TYR A 1 208 ? 0.568 5.651 9.261 1.00 86.19 208 TYR A O 1
ATOM 1563 N N . ALA A 1 209 ? 1.304 5.314 7.174 1.00 85.00 209 ALA A N 1
ATOM 1564 C CA . ALA A 1 209 ? 0.418 6.301 6.571 1.00 85.00 209 ALA A CA 1
ATOM 1565 C C . ALA A 1 209 ? -1.056 5.917 6.780 1.00 85.00 209 ALA A C 1
ATOM 1567 O O . ALA A 1 209 ? -1.894 6.772 7.071 1.00 85.00 209 ALA A O 1
ATOM 1568 N N . MET A 1 210 ? -1.369 4.622 6.685 1.00 83.12 210 MET A N 1
ATOM 1569 C CA . MET A 1 210 ? -2.710 4.113 6.938 1.00 83.12 210 MET A CA 1
ATOM 1570 C C . MET A 1 210 ? -3.101 4.166 8.419 1.00 83.12 210 MET A C 1
ATOM 1572 O O . MET A 1 210 ? -4.230 4.537 8.731 1.00 83.12 210 MET A O 1
ATOM 1576 N N . GLU A 1 211 ? -2.189 3.848 9.337 1.00 85.75 211 GLU A N 1
ATOM 1577 C CA . GLU A 1 211 ? -2.418 3.998 10.779 1.00 85.75 211 GLU A CA 1
ATOM 1578 C C . GLU A 1 211 ? -2.697 5.456 11.154 1.00 85.75 211 GLU A C 1
ATOM 1580 O O . GLU A 1 211 ? -3.644 5.732 11.893 1.00 85.75 211 GLU A O 1
ATOM 1585 N N . ALA A 1 212 ? -1.940 6.403 10.591 1.00 84.81 212 ALA A N 1
ATOM 1586 C CA . ALA A 1 212 ? -2.179 7.831 10.783 1.00 84.81 212 ALA A CA 1
ATOM 1587 C C . ALA A 1 212 ? -3.587 8.242 10.313 1.00 84.81 212 ALA A C 1
ATOM 1589 O O . ALA A 1 212 ? -4.291 8.983 11.009 1.00 84.81 212 ALA A O 1
ATOM 1590 N N . ASP A 1 213 ? -4.040 7.709 9.174 1.00 85.75 213 ASP A N 1
ATOM 1591 C CA . ASP A 1 213 ? -5.402 7.916 8.680 1.00 85.75 213 ASP A CA 1
ATOM 1592 C C . ASP A 1 213 ? -6.464 7.344 9.623 1.00 85.75 213 ASP A C 1
ATOM 1594 O O . ASP A 1 213 ? -7.468 8.015 9.878 1.00 85.75 213 ASP A O 1
ATOM 1598 N N . VAL A 1 214 ? -6.241 6.155 10.194 1.00 82.62 214 VAL A N 1
ATOM 1599 C CA . VAL A 1 214 ? -7.148 5.541 11.179 1.00 82.62 214 VAL A CA 1
ATOM 1600 C C . VAL A 1 214 ? -7.224 6.370 12.455 1.00 82.62 214 VAL A C 1
ATOM 1602 O O . VAL A 1 214 ? -8.326 6.649 12.935 1.00 82.62 214 VAL A O 1
ATOM 1605 N N . VAL A 1 215 ? -6.081 6.795 12.996 1.00 84.19 215 VAL A N 1
ATOM 1606 C CA . VAL A 1 215 ? -6.016 7.596 14.226 1.00 84.19 215 VAL A CA 1
ATOM 1607 C C . VAL A 1 215 ? -6.757 8.917 14.047 1.00 84.19 215 VAL A C 1
ATOM 1609 O O . VAL A 1 215 ? -7.539 9.297 14.923 1.00 84.19 215 VAL A O 1
ATOM 1612 N N . ARG A 1 216 ? -6.583 9.579 12.897 1.00 84.19 216 ARG A N 1
ATOM 1613 C CA . ARG A 1 216 ? -7.314 10.805 12.557 1.00 84.19 216 ARG A CA 1
ATOM 1614 C C . ARG A 1 216 ? -8.805 10.540 12.355 1.00 84.19 216 ARG A C 1
ATOM 1616 O O . ARG A 1 216 ? -9.628 11.261 12.906 1.00 84.19 216 ARG A O 1
ATOM 1623 N N . ALA A 1 217 ? -9.172 9.522 11.576 1.00 82.81 217 ALA A N 1
ATOM 1624 C CA . ALA A 1 217 ? -10.569 9.238 11.248 1.00 82.81 217 ALA A CA 1
ATOM 1625 C C . ALA A 1 217 ? -11.388 8.838 12.484 1.00 82.81 217 ALA A C 1
ATOM 1627 O O . ALA A 1 217 ? -12.521 9.287 12.647 1.00 82.81 217 ALA A O 1
ATOM 1628 N N . ARG A 1 218 ? -10.813 8.023 13.376 1.00 80.88 218 ARG A N 1
ATOM 1629 C CA . ARG A 1 218 ? -11.481 7.519 14.586 1.00 80.88 218 ARG A CA 1
ATOM 1630 C C . ARG A 1 218 ? -11.220 8.357 15.840 1.00 80.88 218 ARG A C 1
ATOM 1632 O O . ARG A 1 218 ? -11.735 8.001 16.896 1.00 80.88 218 ARG A O 1
ATOM 1639 N N . HIS A 1 219 ? -10.461 9.453 15.732 1.00 80.62 219 HIS A N 1
ATOM 1640 C CA . HIS A 1 219 ? -10.064 10.305 16.861 1.00 80.62 219 HIS A CA 1
ATOM 1641 C C . HIS A 1 219 ? -9.519 9.469 18.034 1.00 80.62 219 HIS A C 1
ATOM 1643 O O . HIS A 1 219 ? -10.000 9.549 19.162 1.00 80.62 219 HIS A O 1
ATOM 1649 N N . LEU A 1 220 ? -8.536 8.610 17.741 1.00 81.50 220 LEU A N 1
ATOM 1650 C CA . LEU A 1 220 ? -7.906 7.714 18.726 1.00 81.50 220 LEU A CA 1
ATOM 1651 C C . LEU A 1 220 ? -6.744 8.380 19.478 1.00 81.50 220 LEU A C 1
ATOM 1653 O O . LEU A 1 220 ? -5.931 7.684 20.086 1.00 81.50 220 LEU A O 1
ATOM 1657 N N . TRP A 1 221 ? -6.664 9.707 19.414 1.00 79.81 221 TRP A N 1
ATOM 1658 C CA . TRP A 1 221 ? -5.706 10.543 20.125 1.00 79.81 221 TRP A CA 1
ATOM 1659 C C . TRP A 1 221 ? -6.473 11.518 21.036 1.00 79.81 221 TRP A C 1
ATOM 1661 O O . TRP A 1 221 ? -7.596 11.894 20.687 1.00 79.81 221 TRP A O 1
ATOM 1671 N N . PRO A 1 222 ? -5.895 11.961 22.165 1.00 82.50 222 PRO A N 1
ATOM 1672 C CA . PRO A 1 222 ? -4.626 11.541 22.773 1.00 82.50 222 PRO A CA 1
ATOM 1673 C C . PRO A 1 222 ? -4.756 10.229 23.571 1.00 82.50 222 PRO A C 1
ATOM 1675 O O . PRO A 1 222 ? -5.788 9.981 24.188 1.00 82.50 222 PRO A O 1
ATOM 1678 N N . ARG A 1 223 ? -3.701 9.402 23.566 1.00 79.19 223 ARG A N 1
ATOM 1679 C CA . ARG A 1 223 ? -3.606 8.167 24.368 1.00 79.19 223 ARG A CA 1
ATOM 1680 C C . ARG A 1 223 ? -2.820 8.403 25.651 1.00 79.19 223 ARG A C 1
ATOM 1682 O O . ARG A 1 223 ? -1.949 9.274 25.681 1.00 79.19 223 ARG A O 1
ATOM 1689 N N . SER A 1 224 ? -3.098 7.615 26.686 1.00 78.38 224 SER A N 1
ATOM 1690 C CA . SER A 1 224 ? -2.299 7.639 27.912 1.00 78.38 224 SER A CA 1
ATOM 1691 C C . SER A 1 224 ? -0.898 7.079 27.646 1.00 78.38 224 SER A C 1
ATOM 1693 O O . SER A 1 224 ? -0.756 5.986 27.102 1.00 78.38 224 SER A O 1
ATOM 1695 N N . VAL A 1 225 ? 0.140 7.832 28.022 1.00 78.25 225 VAL A N 1
ATOM 1696 C CA . VAL A 1 225 ? 1.549 7.405 27.895 1.00 78.25 225 VAL A CA 1
ATOM 1697 C C . VAL A 1 225 ? 1.906 6.358 28.958 1.00 78.25 225 VAL A C 1
ATOM 1699 O O . VAL A 1 225 ? 2.743 5.497 28.711 1.00 78.25 225 VAL A O 1
ATOM 1702 N N . SER A 1 226 ? 1.238 6.401 30.116 1.00 77.69 226 SER A N 1
ATOM 1703 C CA . SER A 1 226 ? 1.418 5.453 31.220 1.00 77.69 226 SER A CA 1
ATOM 1704 C C . SER A 1 226 ? 0.054 5.034 31.785 1.00 77.69 226 SER A C 1
ATOM 1706 O O . SER A 1 226 ? -0.405 5.612 32.768 1.00 77.69 226 SER A O 1
ATOM 1708 N N . PRO A 1 227 ? -0.633 4.058 31.167 1.00 73.88 227 PRO A N 1
ATOM 1709 C CA . PRO A 1 227 ? -1.834 3.463 31.746 1.00 73.88 227 PRO A CA 1
ATOM 1710 C C . PRO A 1 227 ? -1.497 2.739 33.064 1.00 73.88 227 PRO A C 1
ATOM 1712 O O . PRO A 1 227 ? -0.508 2.002 33.076 1.00 73.88 227 PRO A O 1
ATOM 1715 N N . PRO A 1 228 ? -2.311 2.850 34.136 1.00 71.75 228 PRO A N 1
ATOM 1716 C CA . PRO A 1 228 ? -3.529 3.663 34.322 1.00 71.75 228 PRO A CA 1
ATOM 1717 C C . PRO A 1 228 ? -3.229 5.117 34.767 1.00 71.75 228 PRO A C 1
ATOM 1719 O O . PRO A 1 228 ? -2.206 5.330 35.412 1.00 71.75 228 PRO A O 1
ATOM 1722 N N . PRO A 1 229 ? -4.115 6.113 34.513 1.00 78.19 229 PRO A N 1
ATOM 1723 C CA . PRO A 1 229 ? -5.503 6.019 34.038 1.00 78.19 229 PRO A CA 1
ATOM 1724 C C . PRO A 1 229 ? -5.658 5.933 32.508 1.00 78.19 229 PRO A C 1
ATOM 1726 O O . PRO A 1 229 ? -4.837 6.431 31.737 1.00 78.19 229 PRO A O 1
ATOM 1729 N N . LEU A 1 230 ? -6.745 5.284 32.072 1.00 78.56 230 LEU A N 1
ATOM 1730 C CA . LEU A 1 230 ? -7.124 5.116 30.663 1.00 78.56 230 LEU A CA 1
ATOM 1731 C C . LEU A 1 230 ? -7.921 6.321 30.155 1.00 78.56 230 LEU A C 1
ATOM 1733 O O . LEU A 1 230 ? -8.948 6.671 30.740 1.00 78.56 230 LEU A O 1
ATOM 1737 N N . THR A 1 231 ? -7.518 6.896 29.022 1.00 82.31 231 THR A N 1
ATOM 1738 C CA . THR A 1 231 ? -8.287 7.956 28.352 1.00 82.31 231 THR A CA 1
ATOM 1739 C C . THR A 1 231 ? -9.517 7.394 27.623 1.00 82.31 231 THR A C 1
ATOM 1741 O O . THR A 1 231 ? -9.628 6.192 27.359 1.00 82.31 231 THR A O 1
ATOM 1744 N N . GLY A 1 232 ? -10.448 8.269 27.222 1.00 81.88 232 GLY A N 1
ATOM 1745 C CA . GLY A 1 232 ? -11.574 7.877 26.362 1.00 81.88 232 GLY A CA 1
ATOM 1746 C C . GLY A 1 232 ? -11.130 7.308 25.005 1.00 81.88 232 GLY A C 1
ATOM 1747 O O . GLY A 1 232 ? -11.797 6.429 24.456 1.00 81.88 232 GLY A O 1
ATOM 1748 N N . ALA A 1 233 ? -9.983 7.758 24.484 1.00 82.25 233 ALA A N 1
ATOM 1749 C CA . ALA A 1 233 ? -9.389 7.223 23.263 1.00 82.25 233 ALA A CA 1
ATOM 1750 C C . ALA A 1 233 ? -8.833 5.802 23.464 1.00 82.25 233 ALA A C 1
ATOM 1752 O O . ALA A 1 233 ? -9.025 4.951 22.594 1.00 82.25 233 ALA A O 1
ATOM 1753 N N . ASP A 1 234 ? -8.227 5.519 24.623 1.00 82.50 234 ASP A N 1
ATOM 1754 C CA . ASP A 1 234 ? -7.732 4.179 24.968 1.00 82.50 234 ASP A CA 1
ATOM 1755 C C . ASP A 1 234 ? -8.889 3.180 25.087 1.00 82.50 234 ASP A C 1
ATOM 1757 O O . ASP A 1 234 ? -8.841 2.096 24.507 1.00 82.50 234 ASP A O 1
ATOM 1761 N N . ARG A 1 235 ? -9.989 3.575 25.745 1.00 85.12 235 ARG A N 1
ATOM 1762 C CA . ARG A 1 235 ? -11.201 2.742 25.843 1.00 85.12 235 ARG A CA 1
ATOM 1763 C C . ARG A 1 235 ? -11.793 2.434 24.467 1.00 85.12 235 ARG A C 1
ATOM 1765 O O . ARG A 1 235 ? -12.136 1.283 24.202 1.00 85.12 235 ARG A O 1
ATOM 1772 N N . LYS A 1 236 ? -11.865 3.424 23.566 1.00 84.75 236 LYS A N 1
ATOM 1773 C CA . LYS A 1 236 ? -12.310 3.219 22.173 1.00 84.75 236 LYS A CA 1
ATOM 1774 C C . LYS A 1 236 ? -11.388 2.273 21.402 1.00 84.75 236 LYS A C 1
ATOM 1776 O O . LYS A 1 236 ? -11.881 1.411 20.680 1.00 84.75 236 LYS A O 1
ATOM 1781 N N . ALA A 1 237 ? -10.070 2.418 21.552 1.00 84.81 237 ALA A N 1
ATOM 1782 C CA . ALA A 1 237 ? -9.096 1.560 20.882 1.00 84.81 237 ALA A CA 1
ATOM 1783 C C . ALA A 1 237 ? -9.212 0.102 21.349 1.00 84.81 237 ALA A C 1
ATOM 1785 O O . ALA A 1 237 ? -9.364 -0.789 20.517 1.00 84.81 237 ALA A O 1
ATOM 1786 N N . TYR A 1 238 ? -9.225 -0.131 22.664 1.00 86.31 238 TYR A N 1
ATOM 1787 C CA . TYR A 1 238 ? -9.349 -1.475 23.227 1.00 86.31 238 TYR A CA 1
ATOM 1788 C C . TYR A 1 238 ? -10.686 -2.125 22.892 1.00 86.31 238 TYR A C 1
ATOM 1790 O O . TYR A 1 238 ? -10.697 -3.277 22.473 1.00 86.31 238 TYR A O 1
ATOM 1798 N N . THR A 1 239 ? -11.793 -1.381 22.978 1.00 86.69 239 THR A N 1
ATOM 1799 C CA . THR A 1 239 ? -13.107 -1.885 22.544 1.00 86.69 239 THR A CA 1
ATOM 1800 C C . THR A 1 239 ? -13.058 -2.328 21.082 1.00 86.69 239 THR A C 1
ATOM 1802 O O . THR A 1 239 ? -13.473 -3.439 20.762 1.00 86.69 239 THR A O 1
ATOM 1805 N N . GLY A 1 240 ? -12.445 -1.517 20.213 1.00 84.12 240 GLY A N 1
ATOM 1806 C CA . GLY A 1 240 ? -12.270 -1.847 18.800 1.00 84.12 240 GLY A CA 1
ATOM 1807 C C . GLY A 1 240 ? -11.429 -3.102 18.543 1.00 84.12 240 GLY A C 1
ATOM 1808 O O . GLY A 1 240 ? -11.726 -3.828 17.600 1.00 84.12 240 GLY A O 1
ATOM 1809 N N . TYR A 1 241 ? -10.412 -3.392 19.362 1.00 85.75 241 TYR A N 1
ATOM 1810 C CA . TYR A 1 241 ? -9.625 -4.626 19.225 1.00 85.75 241 TYR A CA 1
ATOM 1811 C C . TYR A 1 241 ? -10.441 -5.872 19.574 1.00 85.75 241 TYR A C 1
ATOM 1813 O O . TYR A 1 241 ? -10.362 -6.871 18.862 1.00 85.75 241 TYR A O 1
ATOM 1821 N N . VAL A 1 242 ? -11.260 -5.812 20.629 1.00 85.75 242 VAL A N 1
ATOM 1822 C CA . VAL A 1 242 ? -12.110 -6.951 21.008 1.00 85.75 242 VAL A CA 1
ATOM 1823 C C . VAL A 1 242 ? -13.240 -7.146 19.992 1.00 85.75 242 VAL A C 1
ATOM 1825 O O . VAL A 1 242 ? -13.526 -8.273 19.592 1.00 85.75 242 VAL A O 1
ATOM 1828 N N . GLU A 1 243 ? -13.847 -6.060 19.505 1.00 83.94 243 GLU A N 1
ATOM 1829 C CA . GLU A 1 243 ? -14.850 -6.126 18.435 1.00 83.94 243 GLU A CA 1
ATOM 1830 C C . GLU A 1 243 ? -14.276 -6.676 17.122 1.00 83.94 243 GLU A C 1
ATOM 1832 O O . GLU A 1 243 ? -14.981 -7.375 16.392 1.00 83.94 243 GLU A O 1
ATOM 1837 N N . ALA A 1 244 ? -13.001 -6.404 16.821 1.00 82.19 244 ALA A N 1
ATOM 1838 C CA . ALA A 1 244 ? -12.341 -6.915 15.624 1.00 82.19 244 ALA A CA 1
ATOM 1839 C C . ALA A 1 244 ? -12.167 -8.444 15.640 1.00 82.19 244 ALA A C 1
ATOM 1841 O O . ALA A 1 244 ? -12.230 -9.064 14.578 1.00 82.19 244 ALA A O 1
ATOM 1842 N N . GLU A 1 245 ? -12.008 -9.062 16.817 1.00 82.94 245 GLU A N 1
ATOM 1843 C CA . GLU A 1 245 ? -11.832 -10.518 16.965 1.00 82.94 245 GLU A CA 1
ATOM 1844 C C . GLU A 1 245 ? -13.147 -11.303 16.805 1.00 82.94 245 GLU A C 1
ATOM 1846 O O . GLU A 1 245 ? -13.162 -12.533 16.709 1.00 82.94 245 GLU A O 1
ATOM 1851 N N . ARG A 1 246 ? -14.279 -10.601 16.716 1.00 81.19 246 ARG A N 1
ATOM 1852 C CA . ARG A 1 246 ? -15.590 -11.201 16.478 1.00 81.19 246 ARG A CA 1
ATOM 1853 C C . ARG A 1 246 ? -15.627 -11.961 15.145 1.00 81.19 246 ARG A C 1
ATOM 1855 O O . ARG A 1 246 ? -15.341 -11.401 14.081 1.00 81.19 246 ARG A O 1
ATOM 1862 N N . ARG A 1 247 ? -16.053 -13.229 15.196 1.00 81.12 247 ARG A N 1
ATOM 1863 C CA . ARG A 1 247 ? -16.075 -14.150 14.041 1.00 81.12 247 ARG A CA 1
ATOM 1864 C C . ARG A 1 247 ? -17.460 -14.351 13.441 1.00 81.12 247 ARG A C 1
ATOM 1866 O O . ARG A 1 247 ? -17.554 -14.616 12.247 1.00 81.12 247 ARG A O 1
ATOM 1873 N N . LEU A 1 248 ? -18.510 -14.200 14.244 1.00 79.31 248 LEU A N 1
ATOM 1874 C CA . LEU A 1 248 ? -19.899 -14.369 13.817 1.00 79.31 248 LEU A CA 1
ATOM 1875 C C . LEU A 1 248 ? -20.613 -13.015 13.649 1.00 79.31 248 LEU A C 1
ATOM 1877 O O . LEU A 1 248 ? -20.206 -12.021 14.265 1.00 79.31 248 LEU A O 1
ATOM 1881 N N . PRO A 1 249 ? -21.680 -12.945 12.834 1.00 78.31 249 PRO A N 1
ATOM 1882 C CA . PRO A 1 249 ? -22.436 -11.716 12.606 1.00 78.31 249 PRO A CA 1
ATOM 1883 C C . PRO A 1 249 ? -22.997 -11.081 13.888 1.00 78.31 249 PRO A C 1
ATOM 1885 O O . PRO A 1 249 ? -23.230 -11.805 14.865 1.00 78.31 249 PRO A O 1
ATOM 1888 N N . PRO A 1 250 ? -23.237 -9.746 13.878 1.00 72.69 250 PRO A N 1
ATOM 1889 C CA . PRO A 1 250 ? -24.317 -8.993 14.528 1.00 72.69 250 PRO A CA 1
ATOM 1890 C C . PRO A 1 250 ? -25.121 -9.670 15.628 1.00 72.69 250 PRO A C 1
ATOM 1892 O O . PRO A 1 250 ? -25.068 -9.369 16.828 1.00 72.69 250 PRO A O 1
ATOM 1895 N N . ASP A 1 251 ? -25.840 -10.644 15.121 1.00 79.62 251 ASP A N 1
ATOM 1896 C CA . ASP A 1 251 ? -27.037 -11.182 15.716 1.00 79.62 251 ASP A CA 1
ATOM 1897 C C . ASP A 1 251 ? -26.726 -12.478 16.477 1.00 79.62 251 ASP A C 1
ATOM 1899 O O . ASP A 1 251 ? -27.462 -12.850 17.385 1.00 79.62 251 ASP A O 1
ATOM 1903 N N . GLU A 1 252 ? -25.579 -13.103 16.187 1.00 82.12 252 GLU A N 1
ATOM 1904 C CA . GLU A 1 252 ? -25.177 -14.411 16.715 1.00 82.12 252 GLU A CA 1
ATOM 1905 C C . GLU A 1 252 ? -24.120 -14.332 17.835 1.00 82.12 252 GLU A C 1
ATOM 1907 O O . GLU A 1 252 ? -24.114 -15.176 18.727 1.00 82.12 252 GLU A O 1
ATOM 1912 N N . GLN A 1 253 ? -23.233 -13.325 17.841 1.00 80.56 253 GLN A N 1
ATOM 1913 C CA . GLN A 1 253 ? -22.131 -13.236 18.824 1.00 80.56 253 GLN A CA 1
ATOM 1914 C C . GLN A 1 253 ? -21.950 -11.836 19.423 1.00 80.56 253 GLN A C 1
ATOM 1916 O O . GLN A 1 253 ? -21.193 -11.018 18.905 1.00 80.56 253 GLN A O 1
ATOM 1921 N N . ARG A 1 254 ? -22.572 -11.551 20.570 1.00 80.50 254 ARG A N 1
ATOM 1922 C CA . ARG A 1 254 ? -22.347 -10.277 21.276 1.00 80.50 254 ARG A CA 1
ATOM 1923 C C . ARG A 1 254 ? -21.027 -10.297 22.043 1.00 80.50 254 ARG A C 1
ATOM 1925 O O . ARG A 1 254 ? -20.743 -11.236 22.778 1.00 80.50 254 ARG A O 1
ATOM 1932 N N . VAL A 1 255 ? -20.253 -9.230 21.889 1.00 82.88 255 VAL A N 1
ATOM 1933 C CA . VAL A 1 255 ? -18.988 -8.998 22.591 1.00 82.88 255 VAL A CA 1
ATOM 1934 C C . VAL A 1 255 ? -19.144 -7.690 23.356 1.00 82.88 255 VAL A C 1
ATOM 1936 O O . VAL A 1 255 ? -19.546 -6.689 22.767 1.00 82.88 255 VAL A O 1
ATOM 1939 N N . ALA A 1 256 ? -18.875 -7.703 24.660 1.00 83.12 256 ALA A N 1
ATOM 1940 C CA . ALA A 1 256 ? -18.933 -6.521 25.512 1.00 83.12 256 ALA A CA 1
ATOM 1941 C C . ALA A 1 256 ? -17.599 -6.360 26.242 1.00 83.12 256 ALA A C 1
ATOM 1943 O O . ALA A 1 256 ? -17.046 -7.335 26.749 1.00 83.12 256 ALA A O 1
ATOM 1944 N N . VAL A 1 257 ? -17.088 -5.130 26.289 1.00 85.25 257 VAL A N 1
ATOM 1945 C CA . VAL A 1 257 ? -15.843 -4.793 26.985 1.00 85.25 257 VAL A CA 1
ATOM 1946 C C . VAL A 1 257 ? -16.190 -3.948 28.197 1.00 85.25 257 VAL A C 1
ATOM 1948 O O . VAL A 1 257 ? -16.825 -2.902 28.069 1.00 85.25 257 VAL A O 1
ATOM 1951 N N . HIS A 1 258 ? -15.777 -4.411 29.373 1.00 84.00 258 HIS A N 1
ATOM 1952 C CA . HIS A 1 258 ? -15.938 -3.678 30.618 1.00 84.00 258 HIS A CA 1
ATOM 1953 C C . HIS A 1 258 ? -14.572 -3.229 31.129 1.00 84.00 258 HIS A C 1
ATOM 1955 O O . HIS A 1 258 ? -13.613 -3.997 31.131 1.00 84.00 258 HIS A O 1
ATOM 1961 N N . PHE A 1 259 ? -14.501 -1.977 31.562 1.00 82.56 259 PHE A N 1
ATOM 1962 C CA . PHE A 1 259 ? -13.313 -1.398 32.170 1.00 82.56 259 PHE A CA 1
ATOM 1963 C C . PHE A 1 259 ? -13.667 -1.050 33.615 1.00 82.56 259 PHE A C 1
ATOM 1965 O O . PHE A 1 259 ? -14.662 -0.343 33.803 1.00 82.56 259 PHE A O 1
ATOM 1972 N N . PRO A 1 260 ? -12.871 -1.482 34.604 1.00 80.00 260 PRO A N 1
ATOM 1973 C CA . PRO A 1 260 ? -13.097 -1.097 35.987 1.00 80.00 260 PRO A CA 1
ATOM 1974 C C . PRO A 1 260 ? -13.105 0.434 36.131 1.00 80.00 260 PRO A C 1
ATOM 1976 O O . PRO A 1 260 ? -12.310 1.140 35.494 1.00 80.00 260 PRO A O 1
ATOM 1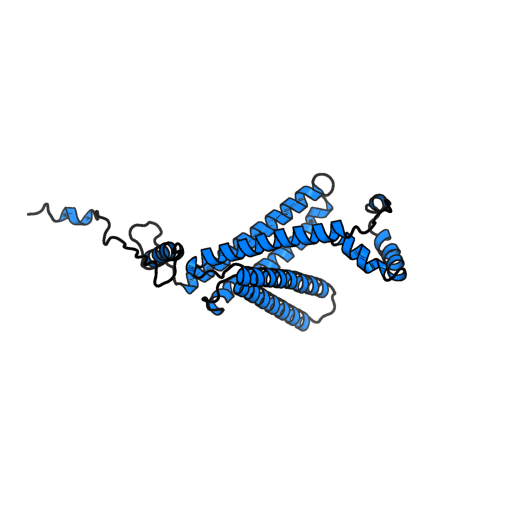979 N N . SER A 1 261 ? -14.035 0.938 36.936 1.00 65.19 261 SER A N 1
ATOM 1980 C CA . SER A 1 261 ? -13.996 2.298 37.479 1.00 65.19 261 SER A CA 1
ATOM 1981 C C . SER A 1 261 ? -12.984 2.291 38.628 1.00 65.19 261 SER A C 1
ATOM 1983 O O . SER A 1 261 ? -13.118 1.453 39.510 1.00 65.19 261 SER A O 1
ATOM 1985 N N . GLU A 1 262 ? -11.972 3.159 38.580 1.00 56.47 262 GLU A N 1
ATOM 1986 C CA . GLU A 1 262 ? -10.844 3.237 39.527 1.00 56.47 262 GLU A CA 1
ATOM 1987 C C . GLU A 1 262 ? -9.911 2.005 39.610 1.00 56.47 262 GLU A C 1
ATOM 1989 O O . GLU A 1 262 ? -10.310 0.861 39.818 1.00 56.47 262 GLU A O 1
ATOM 1994 N N . ALA A 1 263 ? -8.601 2.252 39.517 1.00 49.09 263 ALA A N 1
ATOM 1995 C CA . ALA A 1 263 ? -7.623 1.340 40.097 1.00 49.09 263 ALA A CA 1
ATOM 1996 C C . ALA A 1 263 ? -7.725 1.472 41.631 1.00 49.09 263 ALA A C 1
ATOM 1998 O O . ALA A 1 263 ? -7.695 2.602 42.121 1.00 49.09 263 ALA A O 1
ATOM 1999 N N . PRO A 1 264 ? -7.835 0.380 42.407 1.00 44.12 264 PRO A N 1
ATOM 2000 C CA . PRO A 1 264 ? -7.787 0.472 43.857 1.00 44.12 264 PRO A CA 1
ATOM 2001 C C . PRO A 1 264 ? -6.381 0.913 44.276 1.00 44.12 264 PRO A C 1
ATOM 2003 O O . PRO A 1 264 ? -5.442 0.119 44.235 1.00 44.12 264 PRO A O 1
ATOM 2006 N N . GLY A 1 265 ? -6.230 2.187 44.645 1.00 45.03 265 GLY A N 1
ATOM 2007 C CA . GLY A 1 265 ? -5.001 2.708 45.238 1.00 45.03 265 GLY A CA 1
ATOM 2008 C C . GLY A 1 265 ? -4.595 4.097 44.765 1.00 45.03 265 GLY A C 1
ATOM 2009 O O . GLY A 1 265 ? -3.478 4.256 44.280 1.00 45.03 265 GLY A O 1
ATOM 2010 N N . ASP A 1 266 ? -5.449 5.104 44.957 1.00 40.81 266 ASP A N 1
ATOM 2011 C CA . ASP A 1 266 ? -4.933 6.450 45.209 1.00 40.81 266 ASP A CA 1
ATOM 2012 C C . ASP A 1 266 ? -4.487 6.507 46.689 1.00 40.81 266 ASP A C 1
ATOM 2014 O O . ASP A 1 266 ? -5.306 6.279 47.583 1.00 40.81 266 ASP A O 1
ATOM 2018 N N . PRO A 1 267 ? -3.196 6.731 47.004 1.00 50.69 267 PRO A N 1
ATOM 2019 C CA . PRO A 1 267 ? -2.729 6.863 48.383 1.00 50.69 267 PRO A CA 1
ATOM 2020 C C . PRO A 1 267 ? -3.250 8.125 49.082 1.00 50.69 267 PRO A C 1
ATOM 2022 O O . PRO A 1 267 ? -3.069 8.239 50.294 1.00 50.69 267 PRO A O 1
ATOM 2025 N N . SER A 1 268 ? -3.862 9.066 48.353 1.00 49.28 268 SER A N 1
ATOM 2026 C CA . SER A 1 268 ? -4.327 10.339 48.910 1.00 49.28 268 SER A CA 1
ATOM 2027 C C . SER A 1 268 ? -5.467 10.182 49.931 1.00 49.28 268 SER A C 1
ATOM 2029 O O . SER A 1 268 ? -5.558 10.985 50.861 1.00 49.28 268 SER A O 1
ATOM 2031 N N . ASP A 1 269 ? -6.242 9.094 49.854 1.00 44.81 269 ASP A N 1
ATOM 2032 C CA . ASP A 1 269 ? -7.417 8.866 50.710 1.00 44.81 269 ASP A CA 1
ATOM 2033 C C . ASP A 1 269 ? -7.076 8.276 52.096 1.00 44.81 269 ASP A C 1
ATOM 2035 O O . ASP A 1 269 ? -7.852 8.360 53.043 1.00 44.81 269 ASP A O 1
ATOM 2039 N N . ARG A 1 270 ? -5.857 7.746 52.286 1.00 50.34 270 ARG A N 1
ATOM 2040 C CA . ARG A 1 270 ? -5.420 7.205 53.593 1.00 50.34 270 ARG A CA 1
ATOM 2041 C C . ARG A 1 270 ? -5.004 8.266 54.613 1.00 50.34 270 ARG A C 1
ATOM 2043 O O . ARG A 1 270 ? -4.652 7.919 55.737 1.00 50.34 270 ARG A O 1
ATOM 2050 N N . THR A 1 271 ? -5.049 9.547 54.250 1.00 49.78 271 THR A N 1
ATOM 2051 C CA . THR A 1 271 ? -4.620 10.639 55.142 1.00 49.78 271 THR A CA 1
ATOM 2052 C C . THR A 1 271 ? -5.785 11.294 55.895 1.00 49.78 271 THR A C 1
ATOM 2054 O O . THR A 1 271 ? -5.535 12.099 56.786 1.00 49.78 271 THR A O 1
ATOM 2057 N N . GLN A 1 272 ? -7.047 10.945 55.597 1.00 50.50 272 GLN A N 1
ATOM 2058 C CA . GLN A 1 272 ? -8.213 11.500 56.307 1.00 50.50 272 GLN A CA 1
ATOM 2059 C C . GLN A 1 272 ? -8.750 10.626 57.454 1.00 50.50 272 GLN A C 1
ATOM 2061 O O . GLN A 1 272 ? -9.410 11.161 58.338 1.00 50.50 272 GLN A O 1
ATOM 2066 N N . GLU A 1 273 ? -8.418 9.333 57.529 1.00 47.44 273 GLU A N 1
ATOM 2067 C CA . GLU A 1 273 ? -8.930 8.450 58.601 1.00 47.44 273 GLU A CA 1
ATOM 2068 C C . GLU A 1 273 ? -8.070 8.396 59.880 1.00 47.44 273 GLU A C 1
ATOM 2070 O O . GLU A 1 273 ? -8.480 7.784 60.860 1.00 47.44 273 GLU A O 1
ATOM 2075 N N . SER A 1 274 ? -6.906 9.056 59.936 1.00 48.25 274 SER A N 1
ATOM 2076 C CA . SER A 1 274 ? -6.037 9.049 61.135 1.00 48.25 274 SER A CA 1
ATOM 2077 C C . SER A 1 274 ? -6.144 10.319 62.002 1.00 48.25 274 SER A C 1
ATOM 2079 O O . SER A 1 274 ? -5.220 10.624 62.760 1.00 48.25 274 SER A O 1
ATOM 2081 N N . GLY A 1 275 ? -7.234 11.080 61.878 1.00 49.19 275 GLY A N 1
ATOM 2082 C CA . GLY A 1 275 ? -7.447 12.353 62.578 1.00 49.19 275 GLY A CA 1
ATOM 2083 C C . GLY A 1 275 ? -8.833 12.492 63.211 1.00 49.19 275 GLY A C 1
ATOM 2084 O O . GLY A 1 275 ? -9.450 13.544 63.058 1.00 49.19 275 GLY A O 1
ATOM 2085 N N . GLY A 1 276 ? -9.322 11.441 63.875 1.00 37.41 276 GLY A N 1
ATOM 2086 C CA . GLY A 1 276 ? -10.568 11.432 64.651 1.00 37.41 276 GLY A CA 1
ATOM 2087 C C . GLY A 1 276 ? -10.373 10.784 66.010 1.00 37.41 276 GLY A C 1
ATOM 2088 O O . GLY A 1 276 ? -9.767 9.691 66.037 1.00 37.41 276 GLY A O 1
#

Secondary structure (DSSP, 8-state):
-HHHHHHHHGGG-HHHHHHHHHHHTTT-TTSGGGS--------HHHHHHHHHHHHHHHHHHHHHHHHHHHHHTT--GGGS--HHHHHHHHHHHHHHHHHHHHHHHHHHHHHHS--S-HHHHHHHHHHHHHHHHHHHHHHHHHHS-TTS-GGGGHHHHHHHHHHHHHHHHHHHHHHHHHTTT-TTTSHHHHHHHHHHHHHHHHHHHHHHHHHHHHHHHHT--SPPSSPSSPPHHHHHHHHHHHHHT--S-TTT--------SS-S--GGGGGSTT--

Radius of gyration: 27.14 Å; Cα contacts (8 Å, |Δi|>4): 153; chains: 1; bounding box: 60×51×105 Å